Protein AF-A0A960FHC4-F1 (afdb_monomer_lite)

Sequence (263 aa):
MILPSNPLFAERFWSYVRRTDPASCWHWQGATDRQGYGWFTWAGPGRRREKLRAHRVALALTDPSSDQNHLCLHNCDVPGCCNPHHLRWGTASDNVRDRDRPERRGLLRTERLARLGLQPLPFGTSAGEFSMPTHSEFVTLDRHVLRVAHGSLLDNPLDPDPSAHVWVATIWPDRQQPSGWGRLLWDRHPSGRGWIIHPLTHLGDVIEFGADTSGAMDRWYGYVQDADEIRLSVVGPFVTPRDSLQDAVASLERWRRPIVSAR

Secondary structure (DSSP, 8-state):
------HHHHHHHHHTEE---TTS--EE-S-B-TT--BEEEEE-GGGPEEEEEHHHHHHHHH-TT--SSPEEEESS--TTB--GGGEEEE-HHHHHHHHT-HHHHHHHHHHHHHHTT-PPP------S---PPPTTSGGGTTEEEEEEETTEE---SS---TTSEEEEEEEEE-TTSTTSEEEEEPPBPTTSSSEEPPTT--TT-EEEEEEEETTEEEEEEEEEEEE-SSEEEEEEEESSHHHHHHHHHHHHHHHHS------

Structure (mmCIF, N/CA/C/O backbone):
data_AF-A0A960FHC4-F1
#
_entry.id   AF-A0A960FHC4-F1
#
loop_
_atom_site.group_PDB
_atom_site.id
_atom_site.type_symbol
_atom_site.label_atom_id
_atom_site.label_alt_id
_atom_site.label_comp_id
_atom_site.label_asym_id
_atom_site.label_entity_id
_atom_site.label_seq_id
_atom_site.pdbx_PDB_ins_code
_atom_site.Cartn_x
_atom_site.Cartn_y
_atom_site.Cartn_z
_atom_site.occupancy
_atom_site.B_iso_or_equiv
_atom_site.auth_seq_id
_atom_site.auth_comp_id
_atom_site.auth_asym_id
_atom_site.auth_atom_id
_atom_site.pdbx_PDB_model_num
ATOM 1 N N . MET A 1 1 ? 35.057 6.116 -19.470 1.00 68.56 1 MET A N 1
ATOM 2 C CA . MET A 1 1 ? 35.573 4.780 -19.888 1.00 68.56 1 MET A CA 1
ATOM 3 C C . MET A 1 1 ? 36.127 4.921 -21.295 1.00 68.56 1 MET A C 1
ATOM 5 O O . MET A 1 1 ? 35.410 5.428 -22.139 1.00 68.56 1 MET A O 1
ATOM 9 N N . ILE A 1 2 ? 37.371 4.510 -21.555 1.00 70.88 2 ILE A N 1
ATOM 10 C CA . ILE A 1 2 ? 37.953 4.596 -22.905 1.00 70.88 2 ILE A CA 1
ATOM 11 C C . ILE A 1 2 ? 37.743 3.248 -23.596 1.00 70.88 2 ILE A C 1
ATOM 13 O O . ILE A 1 2 ? 38.250 2.234 -23.119 1.00 70.88 2 ILE A O 1
ATOM 17 N N . LEU A 1 3 ? 36.959 3.225 -24.675 1.00 79.19 3 LEU A N 1
ATOM 18 C CA . LEU A 1 3 ? 36.767 2.024 -25.489 1.00 79.19 3 LEU A CA 1
ATOM 19 C C . LEU A 1 3 ? 37.844 1.932 -26.580 1.00 79.19 3 LEU A C 1
ATOM 21 O O . LEU A 1 3 ? 38.310 2.966 -27.062 1.00 79.19 3 LEU A O 1
ATOM 25 N N . PRO A 1 4 ? 38.234 0.719 -27.012 1.00 78.38 4 PRO A N 1
ATOM 26 C CA . PRO A 1 4 ? 39.117 0.562 -28.158 1.00 78.38 4 PRO A CA 1
ATOM 27 C C . PRO A 1 4 ? 38.460 1.143 -29.413 1.00 78.38 4 PRO A C 1
ATOM 29 O O . PRO A 1 4 ? 37.328 0.792 -29.735 1.00 78.38 4 PRO A O 1
ATOM 32 N N . SER A 1 5 ? 39.193 1.944 -30.182 1.00 74.50 5 SER A N 1
ATOM 33 C CA . SER A 1 5 ? 38.754 2.485 -31.480 1.00 74.50 5 SER A CA 1
ATOM 34 C C . SER A 1 5 ? 38.713 1.435 -32.608 1.00 74.50 5 SER A C 1
ATOM 36 O O . SER A 1 5 ? 38.505 1.771 -33.770 1.00 74.50 5 SER A O 1
ATOM 38 N N . ASN A 1 6 ? 38.910 0.151 -32.285 1.00 79.50 6 ASN A N 1
ATOM 39 C CA . ASN A 1 6 ? 38.878 -0.945 -33.248 1.00 79.50 6 ASN A CA 1
ATOM 40 C C . ASN A 1 6 ? 37.422 -1.244 -33.668 1.00 79.50 6 ASN A C 1
ATOM 42 O O . ASN A 1 6 ? 36.625 -1.614 -32.806 1.00 79.50 6 ASN A O 1
ATOM 46 N N . PRO A 1 7 ? 37.067 -1.177 -34.963 1.00 76.06 7 PRO A N 1
ATOM 47 C CA . PRO A 1 7 ? 35.699 -1.425 -35.429 1.00 76.06 7 PRO A CA 1
ATOM 48 C C . PRO A 1 7 ? 35.181 -2.836 -35.098 1.00 76.06 7 PRO A C 1
ATOM 50 O O . PRO A 1 7 ? 34.000 -3.000 -34.788 1.00 76.06 7 PRO A O 1
ATOM 53 N N . LEU A 1 8 ? 36.067 -3.840 -35.032 1.00 85.06 8 LEU A N 1
ATOM 54 C CA . LEU A 1 8 ? 35.709 -5.209 -34.638 1.00 85.06 8 LEU A CA 1
ATOM 55 C C . LEU A 1 8 ? 35.263 -5.302 -33.172 1.00 85.06 8 LEU A C 1
ATOM 57 O O . LEU A 1 8 ? 34.581 -6.255 -32.799 1.00 85.06 8 LEU A O 1
ATOM 61 N N . PHE A 1 9 ? 35.643 -4.339 -32.324 1.00 88.94 9 PHE A N 1
ATOM 62 C CA . PHE A 1 9 ? 35.198 -4.293 -30.932 1.00 88.94 9 PHE A CA 1
ATOM 63 C C . PHE A 1 9 ? 33.685 -4.080 -30.856 1.00 88.94 9 PHE A C 1
ATOM 65 O O . PHE A 1 9 ? 32.990 -4.857 -30.199 1.00 88.94 9 PHE A O 1
ATOM 72 N N . ALA A 1 10 ? 33.182 -3.049 -31.541 1.00 90.25 10 ALA A N 1
ATOM 73 C CA . ALA A 1 10 ? 31.767 -2.699 -31.531 1.00 90.25 10 ALA A CA 1
ATOM 74 C C . ALA A 1 10 ? 30.930 -3.772 -32.236 1.00 90.25 10 ALA A C 1
ATOM 76 O O . ALA A 1 10 ? 29.914 -4.205 -31.700 1.00 90.25 10 ALA A O 1
ATOM 77 N N . GLU A 1 11 ? 31.384 -4.255 -33.394 1.00 91.00 11 GLU A N 1
ATOM 78 C CA . GLU A 1 11 ? 30.697 -5.312 -34.140 1.00 91.00 11 GLU A CA 1
ATOM 79 C C . GLU A 1 11 ? 30.572 -6.599 -33.315 1.00 91.00 11 GLU A C 1
ATOM 81 O O . GLU A 1 11 ? 29.476 -7.142 -33.151 1.00 91.00 11 GLU A O 1
ATOM 86 N N . ARG A 1 12 ? 31.679 -7.044 -32.703 1.00 91.69 12 ARG A N 1
ATOM 87 C CA . ARG A 1 12 ? 31.664 -8.209 -31.817 1.00 91.69 12 ARG A CA 1
ATOM 88 C C . ARG A 1 12 ? 30.803 -7.968 -30.585 1.00 91.69 12 ARG A C 1
ATOM 90 O O . ARG A 1 12 ? 30.162 -8.898 -30.124 1.00 91.69 12 ARG A O 1
ATOM 97 N N . PHE A 1 13 ? 30.803 -6.768 -30.012 1.00 94.12 13 PHE A N 1
ATOM 98 C CA . PHE A 1 13 ? 29.935 -6.472 -28.877 1.00 94.12 13 PHE A CA 1
ATOM 99 C C . PHE A 1 13 ? 28.456 -6.617 -29.262 1.00 94.12 13 PHE A C 1
ATOM 101 O O . PHE A 1 13 ? 27.719 -7.348 -28.599 1.00 94.12 13 PHE A O 1
ATOM 108 N N . TRP A 1 14 ? 28.036 -5.978 -30.357 1.00 94.38 14 TRP A N 1
ATOM 109 C CA . TRP A 1 14 ? 26.644 -5.991 -30.803 1.00 94.38 14 TRP A CA 1
ATOM 110 C C . TRP A 1 14 ? 26.164 -7.367 -31.272 1.00 94.38 14 TRP A C 1
ATOM 112 O O . TRP A 1 14 ? 24.965 -7.623 -31.202 1.00 94.38 14 TRP A O 1
ATOM 122 N N . SER A 1 15 ? 27.058 -8.279 -31.671 1.00 94.88 15 SER A N 1
ATOM 123 C CA . SER A 1 15 ? 26.674 -9.664 -31.985 1.00 94.88 15 SER A CA 1
ATOM 124 C C . SER A 1 15 ? 26.219 -10.470 -30.760 1.00 94.88 15 SER A C 1
ATOM 126 O O . SER A 1 15 ? 25.473 -11.435 -30.907 1.00 94.88 15 SER A O 1
ATOM 128 N N . TYR A 1 16 ? 26.594 -10.052 -29.545 1.00 94.19 16 TYR A N 1
ATOM 129 C CA . TYR A 1 16 ? 26.095 -10.629 -28.291 1.00 94.19 16 TYR A CA 1
ATOM 130 C C . TYR A 1 16 ? 24.833 -9.938 -27.763 1.00 94.19 16 TYR A C 1
ATOM 132 O O . TYR A 1 16 ? 24.336 -10.315 -26.703 1.00 94.19 16 TYR A O 1
ATOM 140 N N . VAL A 1 17 ? 24.307 -8.920 -28.443 1.00 95.44 17 VAL A N 1
ATOM 141 C CA . VAL A 1 17 ? 23.122 -8.187 -27.989 1.00 95.44 17 VAL A CA 1
ATOM 142 C C . VAL A 1 17 ? 21.950 -8.531 -28.894 1.00 95.44 17 VAL A C 1
ATOM 144 O O . VAL A 1 17 ? 21.954 -8.231 -30.088 1.00 95.44 17 VAL A O 1
ATOM 147 N N . ARG A 1 18 ? 20.895 -9.109 -28.317 1.00 93.50 18 ARG A N 1
ATOM 148 C CA . ARG A 1 18 ? 19.630 -9.280 -29.030 1.00 93.50 18 ARG A CA 1
ATOM 149 C C . ARG A 1 18 ? 18.922 -7.929 -29.100 1.00 93.50 18 ARG A C 1
ATOM 151 O O . ARG A 1 18 ? 18.292 -7.512 -28.131 1.00 93.50 18 ARG A O 1
ATOM 158 N N . ARG A 1 19 ? 19.066 -7.250 -30.236 1.00 90.94 19 ARG A N 1
ATOM 159 C CA . ARG A 1 19 ? 18.434 -5.954 -30.512 1.00 90.94 19 ARG A CA 1
ATOM 160 C C . ARG A 1 19 ? 17.020 -6.159 -31.050 1.00 90.94 19 ARG A C 1
ATOM 162 O O . ARG A 1 19 ? 16.801 -7.020 -31.900 1.00 90.94 19 ARG A O 1
ATOM 169 N N . THR A 1 20 ? 16.085 -5.377 -30.534 1.00 87.88 20 THR A N 1
ATOM 170 C CA . THR A 1 20 ? 14.667 -5.360 -30.922 1.00 87.88 20 THR A CA 1
ATOM 171 C C . THR A 1 20 ? 14.273 -3.916 -31.244 1.00 87.88 20 THR A C 1
ATOM 173 O O . THR A 1 20 ? 15.115 -3.154 -31.720 1.00 87.88 20 THR A O 1
ATOM 176 N N . ASP A 1 21 ? 13.027 -3.510 -31.001 1.00 88.56 21 ASP A N 1
ATOM 177 C CA . ASP A 1 21 ? 12.634 -2.107 -31.113 1.00 88.56 21 ASP A CA 1
ATOM 178 C C . ASP A 1 21 ? 13.351 -1.214 -30.064 1.00 88.56 21 ASP A C 1
ATOM 180 O O . ASP A 1 21 ? 13.836 -1.727 -29.046 1.00 88.56 21 ASP A O 1
ATOM 184 N N . PRO A 1 22 ? 13.451 0.111 -30.298 1.00 82.88 22 PRO A N 1
ATOM 185 C CA . PRO A 1 22 ? 14.157 1.035 -29.404 1.00 82.88 22 PRO A CA 1
ATOM 186 C C . PRO A 1 22 ? 13.510 1.246 -28.029 1.00 82.88 22 PRO A C 1
ATOM 188 O O . PRO A 1 22 ? 14.203 1.714 -27.127 1.00 82.88 22 PRO A O 1
ATOM 191 N N . ALA A 1 23 ? 12.221 0.929 -27.864 1.00 79.31 23 ALA A N 1
ATOM 192 C CA . ALA A 1 23 ? 11.504 1.053 -26.592 1.00 79.31 23 ALA A CA 1
ATOM 193 C C . ALA A 1 23 ? 11.605 -0.221 -25.730 1.00 79.31 23 ALA A C 1
ATOM 195 O O . ALA A 1 23 ? 11.310 -0.199 -24.537 1.00 79.31 23 ALA A O 1
ATOM 196 N N . SER A 1 24 ? 12.040 -1.337 -26.318 1.00 86.44 24 SER A N 1
ATOM 197 C CA . SER A 1 24 ? 12.235 -2.612 -25.631 1.00 86.44 24 SER A CA 1
ATOM 198 C C . SER A 1 24 ? 13.655 -2.800 -25.100 1.00 86.44 24 SER A C 1
ATOM 200 O O . SER A 1 24 ? 14.636 -2.205 -25.556 1.00 86.44 24 SER A O 1
ATOM 202 N N . CYS A 1 25 ? 13.794 -3.699 -24.123 1.00 89.44 25 CYS A N 1
ATOM 203 C CA . CYS A 1 25 ? 15.101 -4.090 -23.608 1.00 89.44 25 CYS A CA 1
ATOM 204 C C . CYS A 1 25 ? 15.890 -4.906 -24.638 1.00 89.44 25 CYS A C 1
ATOM 206 O O . CYS A 1 25 ? 15.420 -5.920 -25.150 1.00 89.44 25 CYS A O 1
ATOM 208 N N . TRP A 1 26 ? 17.142 -4.511 -24.880 1.00 94.19 26 TRP A N 1
ATOM 209 C CA . TRP A 1 26 ? 18.061 -5.289 -25.710 1.00 94.19 26 TRP A CA 1
ATOM 210 C C . TRP A 1 26 ? 18.878 -6.228 -24.830 1.00 94.19 26 TRP A C 1
ATOM 212 O O . TRP A 1 26 ? 19.773 -5.792 -24.104 1.00 94.19 26 TRP A O 1
ATOM 222 N N . HIS A 1 27 ? 18.551 -7.515 -24.858 1.00 92.69 27 HIS A N 1
ATOM 223 C CA . HIS A 1 27 ? 19.097 -8.484 -23.911 1.00 92.69 27 HIS A CA 1
ATOM 224 C C . HIS A 1 27 ? 20.489 -8.982 -24.311 1.00 92.69 27 HIS A C 1
ATOM 226 O O . HIS A 1 27 ? 20.687 -9.501 -25.415 1.00 92.69 27 HIS A O 1
ATOM 232 N N . TRP A 1 28 ? 21.433 -8.902 -23.372 1.00 96.06 28 TRP A N 1
ATOM 233 C CA . TRP A 1 28 ? 22.744 -9.542 -23.465 1.00 96.06 28 TRP A CA 1
ATOM 234 C C . TRP A 1 28 ? 22.618 -11.069 -23.563 1.00 96.06 28 TRP A C 1
ATOM 236 O O . TRP A 1 28 ? 21.918 -11.688 -22.766 1.00 96.06 28 TRP A O 1
ATOM 246 N N . GLN A 1 29 ? 23.315 -11.669 -24.526 1.00 95.44 29 GLN A N 1
ATOM 247 C CA . GLN A 1 29 ? 23.328 -13.113 -24.802 1.00 95.44 29 GLN A CA 1
ATOM 248 C C . GLN A 1 29 ? 24.629 -13.796 -24.342 1.00 95.44 29 GLN A C 1
ATOM 250 O O . GLN A 1 29 ? 24.788 -15.004 -24.493 1.00 95.44 29 GLN A O 1
ATOM 255 N N . GLY A 1 30 ? 25.594 -13.031 -23.825 1.00 91.38 30 GLY A N 1
ATOM 256 C CA . GLY A 1 30 ? 26.861 -13.559 -23.319 1.00 91.38 30 GLY A CA 1
ATOM 257 C C . GLY A 1 30 ? 26.819 -13.913 -21.828 1.00 91.38 30 GLY A C 1
ATOM 258 O O . GLY A 1 30 ? 25.768 -13.947 -21.196 1.00 91.38 30 GLY A O 1
ATOM 259 N N . ALA A 1 31 ? 27.998 -14.117 -21.234 1.00 93.25 31 ALA A N 1
ATOM 260 C CA . ALA A 1 31 ? 28.115 -14.441 -19.812 1.00 93.25 31 ALA A CA 1
ATOM 261 C C . ALA A 1 31 ? 27.547 -13.326 -18.915 1.00 93.25 31 ALA A C 1
ATOM 263 O O . ALA A 1 31 ? 27.802 -12.142 -19.154 1.00 93.25 31 ALA A O 1
ATOM 264 N N . THR A 1 32 ? 26.839 -13.714 -17.855 1.00 92.56 32 THR A N 1
ATOM 265 C CA . THR A 1 32 ? 26.280 -12.824 -16.829 1.00 92.56 32 THR A CA 1
ATOM 266 C C . THR A 1 32 ? 26.802 -13.198 -15.442 1.00 92.56 32 THR A C 1
ATOM 268 O O . THR A 1 32 ? 27.280 -14.312 -15.225 1.00 92.56 32 THR A O 1
ATOM 271 N N . ASP A 1 33 ? 26.735 -12.276 -14.482 1.00 86.69 33 ASP A N 1
ATOM 272 C CA . ASP A 1 33 ? 26.942 -12.610 -13.068 1.00 86.69 33 ASP A CA 1
ATOM 273 C C . ASP A 1 33 ? 25.661 -13.141 -12.394 1.00 86.69 33 ASP A C 1
ATOM 275 O O . ASP A 1 33 ? 24.607 -13.262 -13.020 1.00 86.69 33 ASP A O 1
ATOM 279 N N . ARG A 1 34 ? 25.750 -13.451 -11.090 1.00 82.62 34 ARG A N 1
ATOM 280 C CA . ARG A 1 34 ? 24.620 -13.939 -10.271 1.00 82.62 34 ARG A CA 1
ATOM 281 C C . ARG A 1 34 ? 23.449 -12.953 -10.176 1.00 82.62 34 ARG A C 1
ATOM 283 O O . ARG A 1 34 ? 22.372 -13.346 -9.750 1.00 82.62 34 ARG A O 1
ATOM 290 N N . GLN A 1 35 ? 23.670 -11.688 -10.521 1.00 77.25 35 GLN A N 1
ATOM 291 C CA . GLN A 1 35 ? 22.672 -10.620 -10.486 1.00 77.25 35 GLN A CA 1
ATOM 292 C C . GLN A 1 35 ? 22.134 -10.309 -11.895 1.00 77.25 35 GLN A C 1
ATOM 294 O O . GLN A 1 35 ? 21.320 -9.406 -12.051 1.00 77.25 35 GLN A O 1
ATOM 299 N N . GLY A 1 36 ? 22.562 -11.057 -12.921 1.00 85.00 36 GLY A N 1
ATOM 300 C CA . GLY A 1 36 ? 22.096 -10.914 -14.301 1.00 85.00 36 GLY A CA 1
ATOM 301 C C . GLY A 1 36 ? 22.848 -9.864 -15.122 1.00 85.00 36 GLY A C 1
ATOM 302 O O . GLY A 1 36 ? 22.507 -9.648 -16.284 1.00 85.00 36 GLY A O 1
ATOM 303 N N . TYR A 1 37 ? 23.887 -9.224 -14.576 1.00 90.12 37 TYR A N 1
ATOM 304 C CA . TYR A 1 37 ? 24.652 -8.226 -15.323 1.00 90.12 37 TYR A CA 1
ATOM 305 C C . TYR A 1 37 ? 25.628 -8.889 -16.294 1.00 90.12 37 TYR A C 1
ATOM 307 O O . TYR A 1 37 ? 26.477 -9.692 -15.896 1.00 90.12 37 TYR A O 1
ATOM 315 N N . GLY A 1 38 ? 25.551 -8.489 -17.564 1.00 93.62 38 GLY A N 1
ATOM 316 C CA . GLY A 1 38 ? 26.415 -8.988 -18.631 1.00 93.62 38 GLY A CA 1
ATOM 317 C C . GLY A 1 38 ? 27.885 -8.587 -18.484 1.00 93.62 38 GLY A C 1
ATOM 318 O O . GLY A 1 38 ? 28.218 -7.456 -18.109 1.00 93.62 38 GLY A O 1
ATOM 319 N N . TRP A 1 39 ? 28.768 -9.514 -18.844 1.00 94.81 39 TRP A N 1
ATOM 320 C CA . TRP A 1 39 ? 30.206 -9.316 -18.974 1.00 94.81 39 TRP A CA 1
ATOM 321 C C . TRP A 1 39 ? 30.640 -9.501 -20.423 1.00 94.81 39 TRP A C 1
ATOM 323 O O . TRP A 1 39 ? 30.493 -10.578 -21.001 1.00 94.81 39 TRP A O 1
ATOM 333 N N . PHE A 1 40 ? 31.258 -8.467 -20.985 1.00 93.62 40 PHE A N 1
ATOM 334 C CA . PHE A 1 40 ? 31.943 -8.538 -22.264 1.00 93.62 40 PHE A CA 1
ATOM 335 C C . PHE A 1 40 ? 33.440 -8.716 -22.030 1.00 93.62 40 PHE A C 1
ATOM 337 O O . PHE A 1 40 ? 34.068 -7.928 -21.325 1.00 93.62 40 PHE A O 1
ATOM 344 N N . THR A 1 41 ? 34.016 -9.773 -22.603 1.00 91.56 41 THR A N 1
ATOM 345 C CA . THR A 1 41 ? 35.464 -10.003 -22.541 1.00 91.56 41 THR A CA 1
ATOM 346 C C . THR A 1 41 ? 36.085 -9.707 -23.895 1.00 91.56 41 THR A C 1
ATOM 348 O O . THR A 1 41 ? 35.794 -10.389 -24.886 1.00 91.56 41 THR A O 1
ATOM 351 N N . TRP A 1 42 ? 36.978 -8.726 -23.934 1.00 86.50 42 TRP A N 1
ATOM 352 C CA . TRP A 1 42 ? 37.712 -8.342 -25.133 1.00 86.50 42 TRP A CA 1
ATOM 353 C C . TRP A 1 42 ? 39.203 -8.631 -24.965 1.00 86.50 42 TRP A C 1
ATOM 355 O O . TRP A 1 42 ? 39.773 -8.405 -23.900 1.00 86.50 42 TRP A O 1
ATOM 365 N N . ALA A 1 43 ? 39.830 -9.175 -26.006 1.00 82.62 43 ALA A N 1
ATOM 366 C CA . ALA A 1 43 ? 41.279 -9.305 -26.059 1.00 82.62 43 ALA A CA 1
ATOM 367 C C . ALA A 1 43 ? 41.828 -8.042 -26.725 1.00 82.62 43 ALA A C 1
ATOM 369 O O . ALA A 1 43 ? 41.714 -7.881 -27.939 1.00 82.62 43 ALA A O 1
ATOM 370 N N . GLY A 1 44 ? 42.364 -7.131 -25.914 1.00 69.00 44 GLY A N 1
ATOM 371 C CA . GLY A 1 44 ? 42.972 -5.896 -26.394 1.00 69.00 44 GLY A CA 1
ATOM 372 C C . GLY A 1 44 ? 44.316 -6.128 -27.099 1.00 69.00 44 GLY A C 1
ATOM 373 O O . GLY A 1 44 ? 44.784 -7.272 -27.212 1.00 69.00 44 GLY A O 1
ATOM 374 N N . PRO A 1 45 ? 44.970 -5.046 -27.556 1.00 63.28 45 PRO A N 1
ATOM 375 C CA . PRO A 1 45 ? 46.339 -5.099 -28.062 1.00 63.28 45 PRO A CA 1
ATOM 376 C C . PRO A 1 45 ? 47.256 -5.851 -27.081 1.00 63.28 45 PRO A C 1
ATOM 378 O O . PRO A 1 45 ? 47.200 -5.633 -25.872 1.00 63.28 45 PRO A O 1
ATOM 381 N N . GLY A 1 46 ? 48.059 -6.793 -27.584 1.00 70.00 46 GLY A N 1
ATOM 382 C CA . GLY A 1 46 ? 48.932 -7.630 -26.746 1.00 70.00 46 GLY A CA 1
ATOM 383 C C . GLY A 1 46 ? 48.257 -8.839 -26.075 1.00 70.00 46 GLY A C 1
ATOM 384 O O . GLY A 1 46 ? 48.834 -9.420 -25.162 1.00 70.00 46 GLY A O 1
ATOM 385 N N . ARG A 1 47 ? 47.052 -9.247 -26.512 1.00 67.25 47 ARG A N 1
ATOM 386 C CA . ARG A 1 47 ? 46.296 -10.425 -26.010 1.00 67.25 47 ARG A CA 1
ATOM 387 C C . ARG A 1 47 ? 45.880 -10.354 -24.533 1.00 67.25 47 ARG A C 1
ATOM 389 O O . ARG A 1 47 ? 45.408 -11.352 -23.980 1.00 67.25 47 ARG A O 1
ATOM 396 N N . ARG A 1 48 ? 45.985 -9.188 -23.892 1.00 77.19 48 ARG A N 1
ATOM 397 C CA . ARG A 1 48 ? 45.468 -8.988 -22.535 1.00 77.19 48 ARG A CA 1
ATOM 398 C C . ARG A 1 48 ? 43.940 -9.023 -22.571 1.00 77.19 48 ARG A C 1
ATOM 400 O O . ARG A 1 48 ? 43.309 -8.298 -23.339 1.00 77.19 48 ARG A O 1
ATOM 407 N N . ARG A 1 49 ? 43.345 -9.904 -21.764 1.00 81.31 49 ARG A N 1
ATOM 408 C CA . ARG A 1 49 ? 41.887 -10.025 -21.645 1.00 81.31 49 ARG A CA 1
ATOM 409 C C . ARG A 1 49 ? 41.370 -8.976 -20.672 1.00 81.31 49 ARG A C 1
ATOM 411 O O . ARG A 1 49 ? 41.706 -9.014 -19.491 1.00 81.31 49 ARG A O 1
ATOM 418 N N . GLU A 1 50 ? 40.519 -8.093 -21.163 1.00 85.12 50 GLU A N 1
ATOM 419 C CA . GLU A 1 50 ? 39.800 -7.115 -20.358 1.00 85.12 50 GLU A CA 1
ATOM 420 C C . GLU A 1 50 ? 38.353 -7.559 -20.180 1.00 85.12 50 GLU A C 1
ATOM 422 O O . GLU A 1 50 ? 37.705 -8.012 -21.127 1.00 85.12 50 GLU A O 1
ATOM 427 N N . LYS A 1 51 ? 37.852 -7.447 -18.947 1.00 88.00 51 LYS A N 1
ATOM 428 C CA . LYS A 1 51 ? 36.454 -7.711 -18.607 1.00 88.00 51 LYS A CA 1
ATOM 429 C C . LYS A 1 51 ? 35.740 -6.386 -18.408 1.00 88.00 51 LYS A C 1
ATOM 431 O O . LYS A 1 51 ? 36.059 -5.639 -17.488 1.00 88.00 51 LYS A O 1
ATOM 436 N N . LEU A 1 52 ? 34.754 -6.125 -19.252 1.00 90.38 52 L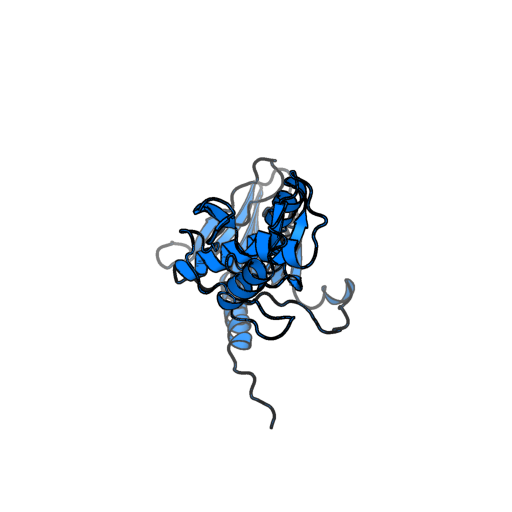EU A N 1
ATOM 437 C CA . LEU A 1 52 ? 33.964 -4.904 -19.246 1.00 90.38 52 LEU A CA 1
ATOM 438 C C . LEU A 1 52 ? 32.502 -5.243 -18.952 1.00 90.38 52 LEU A C 1
ATOM 440 O O . LEU A 1 52 ? 31.986 -6.272 -19.391 1.00 90.38 52 LEU A O 1
ATOM 444 N N . ARG A 1 53 ? 31.813 -4.376 -18.208 1.00 92.25 53 ARG A N 1
ATOM 445 C CA . ARG A 1 53 ? 30.363 -4.503 -18.006 1.00 92.25 53 ARG A CA 1
ATOM 446 C C . ARG A 1 53 ? 29.647 -4.214 -19.321 1.00 92.25 53 ARG A C 1
ATOM 448 O O . ARG A 1 53 ? 29.850 -3.147 -19.894 1.00 92.25 53 ARG A O 1
ATOM 455 N N . ALA A 1 54 ? 28.797 -5.134 -19.770 1.00 94.12 54 ALA A N 1
ATOM 456 C CA . ALA A 1 54 ? 28.178 -5.057 -21.092 1.00 94.12 54 ALA A CA 1
ATOM 457 C C . ALA A 1 54 ? 27.338 -3.779 -21.278 1.00 94.12 54 ALA A C 1
ATOM 459 O O . ALA A 1 54 ? 27.537 -3.051 -22.243 1.00 94.12 54 ALA A O 1
ATOM 460 N N . HIS A 1 55 ? 26.494 -3.429 -20.305 1.00 92.88 55 HIS A N 1
ATOM 461 C CA . HIS A 1 55 ? 25.685 -2.204 -20.358 1.00 92.88 55 HIS A CA 1
ATOM 462 C C . HIS A 1 55 ? 26.539 -0.920 -20.393 1.00 92.88 55 HIS A C 1
ATOM 464 O O . HIS A 1 55 ? 26.188 0.043 -21.066 1.00 92.88 55 HIS A O 1
ATOM 470 N N . ARG A 1 56 ? 27.706 -0.898 -19.727 1.00 92.56 56 ARG A N 1
ATOM 471 C CA . ARG A 1 56 ? 28.627 0.253 -19.790 1.00 92.56 56 ARG A CA 1
ATOM 472 C C . ARG A 1 56 ? 29.249 0.394 -21.173 1.00 92.56 56 ARG A C 1
ATOM 474 O O . ARG A 1 56 ? 29.413 1.514 -21.637 1.00 92.56 56 ARG A O 1
ATOM 481 N N . VAL A 1 57 ? 29.588 -0.729 -21.810 1.00 92.12 57 VAL A N 1
ATOM 482 C CA . VAL A 1 57 ? 30.108 -0.742 -23.182 1.00 92.12 57 VAL A CA 1
ATOM 483 C C . VAL A 1 57 ? 29.047 -0.235 -24.153 1.00 92.12 57 VAL A C 1
ATOM 485 O O . VAL A 1 57 ? 29.354 0.631 -24.961 1.00 92.12 57 VAL A O 1
ATOM 488 N N . ALA A 1 58 ? 27.803 -0.707 -24.031 1.00 93.19 58 ALA A N 1
ATOM 489 C CA . ALA A 1 58 ? 26.699 -0.260 -24.875 1.00 93.19 58 ALA A CA 1
ATOM 490 C C . ALA A 1 58 ? 26.504 1.260 -24.825 1.00 93.19 58 ALA A C 1
ATOM 492 O O . ALA A 1 58 ? 26.482 1.899 -25.872 1.00 93.19 58 ALA A O 1
ATOM 493 N N . LEU A 1 59 ? 26.428 1.836 -23.618 1.00 91.94 59 LEU A N 1
ATOM 494 C CA . LEU A 1 59 ? 26.260 3.279 -23.464 1.00 91.94 59 LEU A CA 1
ATOM 495 C C . LEU A 1 59 ? 27.494 4.052 -23.945 1.00 91.94 59 LEU A C 1
ATOM 497 O O . LEU A 1 59 ? 27.346 5.056 -24.624 1.00 91.94 59 LEU A O 1
ATOM 501 N N . ALA A 1 60 ? 28.709 3.573 -23.663 1.00 89.81 60 ALA A N 1
ATOM 502 C CA . ALA A 1 60 ?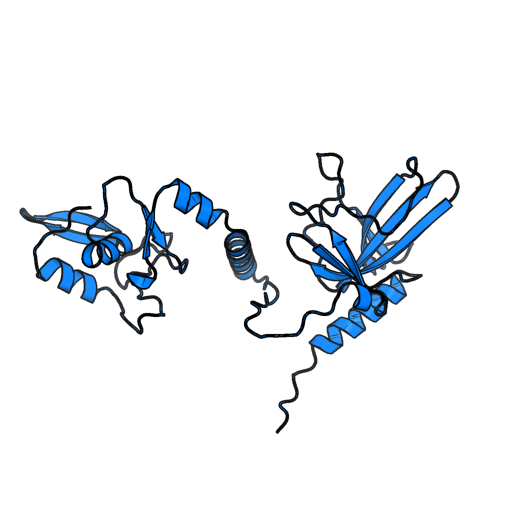 29.936 4.244 -24.098 1.00 89.81 60 ALA A CA 1
ATOM 503 C C . ALA A 1 60 ? 30.152 4.213 -25.625 1.00 89.81 60 ALA A C 1
ATOM 505 O O . ALA A 1 60 ? 30.836 5.085 -26.152 1.00 89.81 60 ALA A O 1
ATOM 506 N N . LEU A 1 61 ? 29.582 3.232 -26.339 1.00 89.38 61 LEU A N 1
ATOM 507 C CA . LEU A 1 61 ? 29.613 3.178 -27.807 1.00 89.38 61 LEU A CA 1
ATOM 508 C C . LEU A 1 61 ? 28.712 4.236 -28.461 1.00 89.38 61 LEU A C 1
ATOM 510 O O . LEU A 1 61 ? 28.966 4.609 -29.603 1.00 89.38 61 LEU A O 1
ATOM 514 N N . THR A 1 62 ? 27.670 4.701 -27.768 1.00 86.38 62 THR A N 1
ATOM 515 C CA . THR A 1 62 ? 26.719 5.703 -28.283 1.00 86.38 62 THR A CA 1
ATOM 516 C C . THR A 1 62 ? 26.894 7.084 -27.667 1.00 86.38 62 THR A C 1
ATOM 518 O O . THR A 1 62 ? 26.604 8.082 -28.314 1.00 86.38 62 THR A O 1
ATOM 521 N N . ASP A 1 63 ? 27.369 7.139 -26.426 1.00 84.38 63 ASP A N 1
ATOM 522 C CA . ASP A 1 63 ? 27.647 8.352 -25.670 1.00 84.38 63 ASP A CA 1
ATOM 523 C C . ASP A 1 63 ? 29.007 8.216 -24.953 1.00 84.38 63 ASP A C 1
ATOM 525 O O . ASP A 1 63 ? 29.092 7.702 -23.825 1.00 84.38 63 ASP A O 1
ATOM 529 N N . PRO A 1 64 ? 30.101 8.662 -25.600 1.00 75.62 64 PRO A N 1
ATOM 530 C CA . PRO A 1 64 ? 31.451 8.537 -25.067 1.00 75.62 64 PRO A CA 1
ATOM 531 C C . PRO A 1 64 ? 31.753 9.538 -23.938 1.00 75.62 64 PRO A C 1
ATOM 533 O O . PRO A 1 64 ? 32.867 9.516 -23.414 1.00 75.62 64 PRO A O 1
ATOM 536 N N . SER A 1 65 ? 30.793 10.378 -23.522 1.00 70.00 65 SER A N 1
ATOM 537 C CA . SER A 1 65 ? 30.974 11.451 -22.525 1.00 70.00 65 SER A CA 1
ATOM 538 C C . SER A 1 65 ? 31.299 10.979 -21.097 1.00 70.00 65 SER A C 1
ATOM 540 O O . SER A 1 65 ? 31.496 11.796 -20.200 1.00 70.00 65 SER A O 1
ATOM 542 N N . SER A 1 66 ? 31.408 9.666 -20.866 1.00 67.50 66 SER A N 1
ATOM 543 C CA . SER A 1 66 ? 31.692 9.102 -19.543 1.00 67.50 66 SER A CA 1
ATOM 544 C C . SER A 1 66 ? 33.059 9.504 -18.975 1.00 67.50 66 SER A C 1
ATOM 546 O O . SER A 1 66 ? 34.111 9.018 -19.414 1.00 67.50 66 SER A O 1
ATOM 548 N N . ASP A 1 67 ? 33.047 10.284 -17.895 1.00 65.81 67 ASP A N 1
ATOM 549 C CA . ASP A 1 67 ? 34.206 10.388 -17.007 1.00 65.81 67 ASP A CA 1
ATOM 550 C C . ASP A 1 67 ? 34.389 9.090 -16.172 1.00 65.81 67 ASP A C 1
ATOM 552 O O . ASP A 1 67 ? 33.624 8.123 -16.285 1.00 65.81 67 ASP A O 1
ATOM 556 N N . GLN A 1 68 ? 35.449 9.012 -15.361 1.00 61.34 68 GLN A N 1
ATOM 557 C CA . GLN A 1 68 ? 35.737 7.824 -14.539 1.00 61.34 68 GLN A CA 1
ATOM 558 C C . GLN A 1 68 ? 34.810 7.667 -13.318 1.00 61.34 68 GLN A C 1
ATOM 560 O O . GLN A 1 68 ? 34.744 6.576 -12.752 1.00 61.34 68 GLN A O 1
ATOM 565 N N . ASN A 1 69 ? 34.071 8.711 -12.946 1.00 67.31 69 ASN A N 1
ATOM 566 C CA . ASN A 1 69 ? 33.239 8.773 -11.746 1.00 67.31 69 ASN A CA 1
ATOM 567 C C . ASN A 1 69 ? 31.760 8.458 -12.022 1.00 67.31 69 ASN A C 1
ATOM 569 O O . ASN A 1 69 ? 31.005 8.205 -11.080 1.00 67.31 69 ASN A O 1
ATOM 573 N N . HIS A 1 70 ? 31.341 8.414 -13.290 1.00 80.00 70 HIS A N 1
ATOM 574 C CA . HIS A 1 70 ? 29.970 8.057 -13.646 1.00 80.00 70 HIS A CA 1
ATOM 575 C C . HIS A 1 70 ? 29.696 6.543 -13.565 1.00 80.00 70 HIS A C 1
ATOM 577 O O . HIS A 1 70 ? 30.418 5.670 -14.082 1.00 80.00 70 HIS A O 1
ATOM 583 N N . LEU A 1 71 ? 28.566 6.228 -12.941 1.00 85.06 71 LEU A N 1
ATOM 584 C CA . LEU A 1 71 ? 27.866 4.957 -13.026 1.00 85.06 71 LEU A CA 1
ATOM 585 C C . LEU A 1 71 ? 27.000 4.936 -14.289 1.00 85.06 71 LEU A C 1
ATOM 587 O O . LEU A 1 71 ? 26.514 5.972 -14.735 1.00 85.06 71 LEU A O 1
ATOM 591 N N . CYS A 1 72 ? 26.808 3.750 -14.862 1.00 89.25 72 CYS A N 1
ATOM 592 C CA . CYS A 1 72 ? 25.797 3.545 -15.895 1.00 89.25 72 CYS A CA 1
ATOM 593 C C . CYS A 1 72 ? 24.539 3.036 -15.196 1.00 89.25 72 CYS A C 1
ATOM 595 O O . CYS A 1 72 ? 24.591 1.996 -14.535 1.00 89.25 72 CYS A O 1
ATOM 597 N N . LEU A 1 73 ? 23.462 3.809 -15.284 1.00 89.38 73 LEU A N 1
ATOM 598 C CA . LEU A 1 73 ? 22.194 3.544 -14.619 1.00 89.38 73 LEU A CA 1
ATOM 599 C C . LEU A 1 73 ? 21.176 3.045 -15.638 1.00 89.38 73 LEU A C 1
ATOM 601 O O . LEU A 1 73 ? 21.082 3.590 -16.738 1.00 89.38 73 LEU A O 1
ATOM 605 N N . HIS A 1 74 ? 20.412 2.024 -15.253 1.00 87.94 74 HIS A N 1
ATOM 606 C CA . HIS A 1 74 ? 19.269 1.538 -16.016 1.00 87.94 74 HIS A CA 1
ATOM 607 C C . HIS A 1 74 ? 18.007 2.291 -15.608 1.00 87.94 74 HIS A C 1
ATOM 609 O O . HIS A 1 74 ? 17.703 2.375 -14.422 1.00 87.94 74 HIS A O 1
ATOM 615 N N . ASN A 1 75 ? 17.231 2.736 -16.594 1.00 82.00 75 ASN A N 1
ATOM 616 C CA . ASN A 1 75 ? 15.877 3.256 -16.375 1.00 82.00 75 ASN A CA 1
ATOM 617 C C . ASN A 1 75 ? 14.802 2.152 -16.474 1.00 82.00 75 ASN A C 1
ATOM 619 O O . ASN A 1 75 ? 13.648 2.389 -16.142 1.00 82.00 75 ASN A O 1
ATOM 623 N N . CYS A 1 76 ? 15.171 0.963 -16.968 1.00 79.19 76 CYS A N 1
ATOM 624 C CA . CYS A 1 76 ? 14.271 -0.175 -17.205 1.00 79.19 76 CYS A CA 1
ATOM 625 C C . CYS A 1 76 ? 14.399 -1.304 -16.171 1.00 79.19 76 CYS A C 1
ATOM 627 O O . CYS A 1 76 ? 13.701 -2.303 -16.283 1.00 79.19 76 CYS A O 1
ATOM 629 N N . ASP A 1 77 ? 15.330 -1.191 -15.221 1.00 78.00 77 ASP A N 1
ATOM 630 C CA . ASP A 1 77 ? 15.582 -2.176 -14.157 1.00 78.00 77 ASP A CA 1
ATOM 631 C C . ASP A 1 77 ? 15.902 -3.611 -14.601 1.00 78.00 77 ASP A C 1
ATOM 633 O O . ASP A 1 77 ? 15.897 -4.531 -13.790 1.00 78.00 77 ASP A O 1
ATOM 637 N N . VAL A 1 78 ? 16.284 -3.807 -15.866 1.00 83.81 78 VAL A N 1
ATOM 638 C CA . VAL A 1 78 ? 16.718 -5.102 -16.407 1.00 83.81 78 VAL A CA 1
ATOM 639 C C . VAL A 1 78 ? 18.257 -5.167 -16.440 1.00 83.81 78 VAL A C 1
ATOM 641 O O . VAL A 1 78 ? 18.865 -4.566 -17.331 1.00 83.81 78 VAL A O 1
ATOM 644 N N . PRO A 1 79 ? 18.930 -5.937 -15.552 1.00 85.56 79 PRO A N 1
ATOM 645 C CA . PRO A 1 79 ? 20.400 -5.953 -15.433 1.00 85.56 79 PRO A CA 1
ATOM 646 C C . PRO A 1 79 ? 21.153 -6.343 -16.716 1.00 85.56 79 PRO A C 1
ATOM 648 O O . PRO A 1 79 ? 22.276 -5.892 -16.964 1.00 85.56 79 PRO A O 1
ATOM 651 N N . GLY A 1 80 ? 20.534 -7.189 -17.544 1.00 87.88 80 GLY A N 1
ATOM 652 C CA . GLY A 1 80 ? 21.074 -7.646 -18.826 1.00 87.88 80 GLY A CA 1
ATOM 653 C C . GLY A 1 80 ? 20.790 -6.712 -20.008 1.00 87.88 80 GLY A C 1
ATOM 654 O O . GLY A 1 80 ? 21.202 -7.024 -21.125 1.00 87.88 80 GLY A O 1
ATOM 655 N N . CYS A 1 81 ? 20.078 -5.600 -19.800 1.00 93.81 81 CYS A N 1
ATOM 656 C CA . CYS A 1 81 ? 19.735 -4.667 -20.867 1.00 93.81 81 CYS A CA 1
ATOM 657 C C . CYS A 1 81 ? 20.965 -3.867 -21.320 1.00 93.81 81 CYS A C 1
ATOM 659 O O . CYS A 1 81 ? 21.685 -3.281 -20.507 1.00 93.81 81 CYS A O 1
ATOM 661 N N . CYS A 1 82 ? 21.182 -3.852 -22.634 1.00 94.81 82 CYS A N 1
ATOM 662 C CA . CYS A 1 82 ? 22.239 -3.130 -23.339 1.00 94.81 82 CYS A CA 1
ATOM 663 C C . CYS A 1 82 ? 21.666 -2.108 -24.340 1.00 94.81 82 CYS A C 1
ATOM 665 O O . CYS A 1 82 ? 22.368 -1.720 -25.268 1.00 94.81 82 CYS A O 1
ATOM 667 N N . ASN A 1 83 ? 20.395 -1.710 -24.203 1.00 94.44 83 ASN A N 1
ATOM 668 C CA . ASN A 1 83 ? 19.790 -0.680 -25.050 1.00 94.44 83 ASN A CA 1
ATOM 669 C C . ASN A 1 83 ? 20.234 0.710 -24.558 1.00 94.44 83 ASN A C 1
ATOM 671 O O . ASN A 1 83 ? 19.872 1.069 -23.438 1.00 94.44 83 ASN A O 1
ATOM 675 N N . PRO A 1 84 ? 20.957 1.511 -25.360 1.00 91.75 84 PRO A N 1
ATOM 676 C CA . PRO A 1 84 ? 21.387 2.850 -24.965 1.00 91.75 84 PRO A CA 1
ATOM 677 C C . PRO A 1 84 ? 20.252 3.787 -24.539 1.00 91.75 84 PRO A C 1
ATOM 679 O O . PRO A 1 84 ? 20.452 4.586 -23.635 1.00 91.75 84 PRO A O 1
ATOM 682 N N . HIS A 1 85 ? 19.045 3.654 -25.104 1.00 90.38 85 HIS A N 1
ATOM 683 C CA . HIS A 1 85 ? 17.887 4.469 -24.706 1.00 90.38 85 HIS A CA 1
ATOM 684 C C . HIS A 1 85 ? 17.409 4.184 -23.276 1.00 90.38 85 HIS A C 1
ATOM 686 O O . HIS A 1 85 ? 16.724 5.006 -22.670 1.00 90.38 85 HIS A O 1
ATOM 692 N N . HIS A 1 86 ? 17.759 3.021 -22.725 1.00 89.25 86 HIS A N 1
ATOM 693 C CA . HIS A 1 86 ? 17.421 2.624 -21.357 1.00 89.25 86 HIS A CA 1
ATOM 694 C C . HIS A 1 86 ? 18.574 2.861 -20.377 1.00 89.25 86 HIS A C 1
ATOM 696 O O . HIS A 1 86 ? 18.472 2.458 -19.214 1.00 89.25 86 HIS A O 1
ATOM 702 N N . LEU A 1 87 ? 19.671 3.462 -20.843 1.00 91.62 87 LEU A N 1
ATOM 703 C CA . LEU A 1 87 ? 20.905 3.651 -20.099 1.00 91.62 87 LEU A CA 1
ATOM 704 C C . LEU A 1 87 ? 21.254 5.133 -20.033 1.00 91.62 87 LEU A C 1
ATOM 706 O O . LEU A 1 87 ? 21.057 5.879 -20.987 1.00 91.62 87 LEU A O 1
ATOM 710 N N . ARG A 1 88 ? 21.822 5.560 -18.909 1.00 91.31 88 ARG A N 1
ATOM 711 C CA . ARG A 1 88 ? 22.362 6.914 -18.766 1.00 91.31 88 ARG A CA 1
ATOM 712 C C . ARG A 1 88 ? 23.567 6.945 -17.847 1.00 91.31 88 ARG A C 1
ATOM 714 O O . ARG A 1 88 ? 23.687 6.122 -16.937 1.00 91.31 88 ARG A O 1
ATOM 721 N N . TRP A 1 89 ? 24.438 7.922 -18.059 1.00 90.81 89 TRP A N 1
ATOM 722 C CA . TRP A 1 89 ? 25.489 8.237 -17.103 1.00 90.81 89 TRP A CA 1
ATOM 723 C C . TRP A 1 89 ? 24.880 8.974 -15.909 1.00 90.81 89 TRP A C 1
ATOM 725 O O . TRP A 1 89 ? 24.026 9.844 -16.067 1.00 90.81 89 TRP A O 1
ATOM 735 N N . GLY A 1 90 ? 25.294 8.600 -14.704 1.00 86.62 90 GLY A N 1
ATOM 736 C CA . GLY A 1 90 ? 24.850 9.239 -13.470 1.00 86.62 90 GLY A CA 1
ATOM 737 C C . GLY A 1 90 ? 25.848 9.045 -12.339 1.00 86.62 90 GLY A C 1
ATOM 738 O O . GLY A 1 90 ? 26.830 8.316 -12.466 1.00 86.62 90 GLY A O 1
ATOM 739 N N . THR A 1 91 ? 25.606 9.700 -11.216 1.00 85.00 91 THR A N 1
ATOM 740 C CA . THR A 1 91 ? 26.442 9.599 -10.016 1.00 85.00 91 THR A CA 1
ATOM 741 C C . THR A 1 91 ? 25.971 8.477 -9.085 1.00 85.00 91 THR A C 1
ATOM 743 O O . THR A 1 91 ? 24.879 7.921 -9.231 1.00 85.00 91 THR A O 1
ATOM 746 N N . ALA A 1 92 ? 26.776 8.149 -8.070 1.00 81.31 92 ALA A N 1
ATOM 747 C CA . ALA A 1 92 ? 26.330 7.280 -6.978 1.00 81.31 92 ALA A CA 1
ATOM 748 C C . ALA A 1 92 ? 25.084 7.845 -6.273 1.00 81.31 92 ALA A C 1
ATOM 750 O O . ALA A 1 92 ? 24.169 7.088 -5.952 1.00 81.31 92 ALA A O 1
ATOM 751 N N . SER A 1 93 ? 25.014 9.169 -6.107 1.00 80.00 93 SER A N 1
ATOM 752 C CA . SER A 1 93 ? 23.850 9.864 -5.553 1.00 80.00 93 SER A CA 1
ATOM 753 C C . SER A 1 93 ? 22.609 9.699 -6.434 1.00 80.00 93 SER A C 1
ATOM 755 O O . SER A 1 93 ? 21.525 9.465 -5.908 1.00 80.00 93 SER A O 1
ATOM 757 N N . ASP A 1 94 ? 22.755 9.736 -7.763 1.00 78.50 94 ASP A N 1
ATOM 758 C CA . ASP A 1 94 ? 21.658 9.459 -8.701 1.00 78.50 94 ASP A CA 1
ATOM 759 C C . ASP A 1 94 ? 21.162 8.017 -8.597 1.00 78.50 94 ASP A C 1
ATOM 761 O O . ASP A 1 94 ? 19.957 7.787 -8.595 1.00 78.50 94 ASP A O 1
ATOM 765 N N . ASN A 1 95 ? 22.076 7.055 -8.445 1.00 77.88 95 ASN A N 1
ATOM 766 C CA . ASN A 1 95 ? 21.725 5.648 -8.261 1.00 77.88 95 ASN A CA 1
ATOM 767 C C . ASN A 1 95 ? 20.964 5.404 -6.950 1.00 77.88 95 ASN A C 1
ATOM 769 O O . ASN A 1 95 ? 19.989 4.656 -6.928 1.00 77.88 95 ASN A O 1
ATOM 773 N N . VAL A 1 96 ? 21.405 6.029 -5.852 1.00 74.88 96 VAL A N 1
ATOM 774 C CA . VAL A 1 96 ? 20.723 5.956 -4.548 1.00 74.88 96 VAL A CA 1
ATOM 775 C C . VAL A 1 96 ? 19.351 6.614 -4.647 1.00 74.88 96 VAL A C 1
ATOM 777 O O . VAL A 1 96 ? 18.367 6.011 -4.234 1.00 74.88 96 VAL A O 1
ATOM 780 N N . ARG A 1 97 ? 19.258 7.792 -5.268 1.00 71.38 97 ARG A N 1
ATOM 781 C CA . ARG A 1 97 ? 17.984 8.479 -5.490 1.00 71.38 97 ARG A CA 1
ATOM 782 C C . ARG A 1 97 ? 17.023 7.652 -6.343 1.00 71.38 97 ARG A C 1
ATOM 784 O O . ARG A 1 97 ? 15.857 7.563 -5.989 1.00 71.38 97 ARG A O 1
ATOM 791 N N . ASP A 1 98 ? 17.499 7.008 -7.409 1.00 65.50 98 ASP A N 1
ATOM 792 C CA . ASP A 1 98 ? 16.684 6.116 -8.245 1.00 65.50 98 ASP A CA 1
ATOM 793 C C . ASP A 1 98 ? 16.290 4.826 -7.513 1.00 65.50 98 ASP A C 1
ATOM 795 O O . ASP A 1 98 ? 15.175 4.344 -7.677 1.00 65.50 98 ASP A O 1
ATOM 799 N N . ARG A 1 99 ? 17.167 4.260 -6.674 1.00 59.38 99 ARG A N 1
ATOM 800 C CA . ARG A 1 99 ? 16.842 3.131 -5.783 1.00 59.38 99 ARG A CA 1
ATOM 801 C C . ARG A 1 99 ? 15.762 3.506 -4.766 1.00 59.38 99 ARG A C 1
ATOM 803 O O . ARG A 1 99 ? 14.888 2.691 -4.483 1.00 59.38 99 ARG A O 1
ATOM 810 N N . ASP A 1 100 ? 15.833 4.720 -4.232 1.00 55.81 100 ASP A N 1
ATOM 811 C CA . ASP A 1 100 ? 14.941 5.220 -3.187 1.00 55.81 100 ASP A CA 1
ATOM 812 C C . ASP A 1 100 ? 13.687 5.903 -3.752 1.00 55.81 100 ASP A C 1
ATOM 814 O O . ASP A 1 100 ? 12.902 6.480 -2.992 1.00 55.81 100 ASP A O 1
ATOM 818 N N . ARG A 1 101 ? 13.453 5.788 -5.064 1.00 51.53 101 ARG A N 1
ATOM 819 C CA . ARG A 1 101 ? 12.164 6.123 -5.661 1.00 51.53 101 ARG A CA 1
ATOM 820 C C . ARG A 1 101 ? 11.080 5.197 -5.100 1.00 51.53 101 ARG A C 1
ATOM 822 O O . ARG A 1 101 ? 11.258 3.971 -5.133 1.00 51.53 101 ARG A O 1
ATOM 829 N N . PRO A 1 102 ? 9.981 5.747 -4.563 1.00 40.81 102 PRO A N 1
ATOM 830 C CA . PRO A 1 102 ? 8.943 4.940 -3.938 1.00 40.81 102 PRO A CA 1
ATOM 831 C C . PRO A 1 102 ? 8.327 3.896 -4.881 1.00 40.81 102 PRO A C 1
ATOM 833 O O . PRO A 1 102 ? 8.135 2.743 -4.486 1.00 40.81 102 PRO A O 1
ATOM 836 N N . GLU A 1 103 ? 8.177 4.234 -6.165 1.00 45.66 103 GLU A N 1
ATOM 837 C CA . GLU A 1 103 ? 7.653 3.340 -7.205 1.00 45.66 103 GLU A CA 1
ATOM 838 C C . GLU A 1 103 ? 8.540 2.094 -7.391 1.00 45.66 103 GLU A C 1
ATOM 840 O O . GLU A 1 103 ? 8.055 0.973 -7.561 1.00 45.66 103 GLU A O 1
ATOM 845 N N . ARG A 1 104 ? 9.864 2.265 -7.281 1.00 46.59 104 ARG A N 1
ATOM 846 C CA . ARG A 1 104 ? 10.859 1.198 -7.467 1.00 46.59 104 ARG A CA 1
ATOM 847 C C . ARG A 1 104 ? 10.953 0.269 -6.257 1.00 46.59 104 ARG A C 1
ATOM 849 O O . ARG A 1 104 ? 11.078 -0.947 -6.410 1.00 46.59 104 ARG A O 1
ATOM 856 N N . ARG A 1 105 ? 10.832 0.812 -5.039 1.00 41.38 105 ARG A N 1
ATOM 857 C CA . ARG A 1 105 ? 10.702 -0.001 -3.814 1.00 41.38 105 ARG A CA 1
ATOM 858 C C . ARG A 1 105 ? 9.430 -0.851 -3.840 1.00 41.38 105 ARG A C 1
ATOM 860 O O . ARG A 1 105 ? 9.474 -2.010 -3.423 1.00 41.38 105 ARG A O 1
ATOM 867 N N . GLY A 1 106 ? 8.337 -0.304 -4.376 1.00 40.78 106 GLY A N 1
ATOM 868 C CA . GLY A 1 106 ? 7.085 -1.024 -4.615 1.00 40.78 106 GLY A CA 1
ATOM 869 C C . GLY A 1 106 ? 7.254 -2.214 -5.565 1.00 40.78 106 GLY A C 1
ATOM 870 O O . GLY A 1 106 ? 6.826 -3.322 -5.236 1.00 40.78 106 GLY A O 1
ATOM 871 N N . LEU A 1 107 ? 7.954 -2.027 -6.690 1.00 44.88 107 LEU A N 1
ATOM 872 C CA . LEU A 1 107 ? 8.246 -3.081 -7.674 1.00 44.88 107 LEU A CA 1
ATOM 873 C C . LEU A 1 107 ? 9.167 -4.185 -7.128 1.00 44.88 107 LEU A C 1
ATOM 875 O O . LEU A 1 107 ? 8.883 -5.369 -7.289 1.00 44.88 107 LEU A O 1
ATOM 879 N N . LEU A 1 108 ? 10.230 -3.837 -6.401 1.00 41.97 108 LEU A N 1
ATOM 880 C CA . LEU A 1 108 ? 11.137 -4.833 -5.808 1.00 41.97 108 LEU A CA 1
ATOM 881 C C . LEU A 1 108 ? 10.467 -5.650 -4.693 1.00 41.97 108 LEU A C 1
ATOM 883 O O . LEU A 1 108 ? 10.723 -6.848 -4.546 1.00 41.97 108 LEU A O 1
ATOM 887 N N . ARG A 1 109 ? 9.586 -5.014 -3.909 1.00 40.19 109 ARG A N 1
ATOM 888 C CA . ARG A 1 109 ? 8.720 -5.701 -2.941 1.00 40.19 109 ARG A CA 1
ATOM 889 C C . ARG A 1 109 ? 7.753 -6.638 -3.664 1.00 40.19 109 ARG A C 1
ATOM 891 O O . ARG A 1 109 ? 7.597 -7.779 -3.244 1.00 40.19 109 ARG A O 1
ATOM 898 N N . THR A 1 110 ? 7.187 -6.175 -4.773 1.00 40.94 110 THR A N 1
ATOM 899 C CA . THR A 1 110 ? 6.272 -6.917 -5.646 1.00 40.94 110 THR A CA 1
ATOM 900 C C . THR A 1 110 ? 6.925 -8.180 -6.218 1.00 40.94 110 THR A C 1
ATOM 902 O O . THR A 1 110 ? 6.402 -9.282 -6.059 1.00 40.94 110 THR A O 1
ATOM 905 N N . GLU A 1 111 ? 8.123 -8.066 -6.788 1.00 44.09 111 GLU A N 1
ATOM 906 C CA . GLU A 1 111 ? 8.882 -9.207 -7.313 1.00 44.09 111 GLU A CA 1
ATOM 907 C C . GLU A 1 111 ? 9.346 -10.175 -6.217 1.00 44.09 111 GLU A C 1
ATOM 909 O O . GLU A 1 111 ? 9.351 -11.392 -6.414 1.00 44.09 111 GLU A O 1
ATOM 914 N N . ARG A 1 112 ? 9.737 -9.658 -5.042 1.00 42.47 112 ARG A N 1
ATOM 915 C CA . ARG A 1 112 ? 10.098 -10.488 -3.883 1.00 42.47 112 ARG A CA 1
ATOM 916 C C . ARG A 1 112 ? 8.903 -11.316 -3.412 1.00 42.47 112 ARG A C 1
ATOM 918 O O . ARG A 1 112 ? 9.082 -12.494 -3.123 1.00 42.47 112 ARG A O 1
ATOM 925 N N . LEU A 1 113 ? 7.714 -10.719 -3.353 1.00 42.41 113 LEU A N 1
ATOM 926 C CA . LEU A 1 113 ? 6.473 -11.417 -3.020 1.00 42.41 113 LEU A CA 1
ATOM 927 C C . LEU A 1 113 ? 6.144 -12.472 -4.086 1.00 42.41 113 LEU A C 1
ATOM 929 O O . LEU A 1 113 ? 5.899 -13.625 -3.736 1.00 42.41 113 LEU A O 1
ATOM 933 N N . ALA A 1 114 ? 6.272 -12.138 -5.375 1.00 42.59 114 ALA A N 1
ATOM 934 C CA . ALA A 1 114 ? 6.005 -13.071 -6.471 1.00 42.59 114 ALA A CA 1
ATOM 935 C C . ALA A 1 114 ? 6.915 -14.314 -6.432 1.00 42.59 114 ALA A C 1
ATOM 937 O O . ALA A 1 114 ? 6.456 -15.430 -6.671 1.00 42.59 114 ALA A O 1
ATOM 938 N N . ARG A 1 115 ? 8.193 -14.156 -6.051 1.00 43.94 115 ARG A N 1
ATOM 939 C CA . ARG A 1 115 ? 9.132 -15.281 -5.841 1.00 43.94 115 ARG A CA 1
ATOM 940 C C . ARG A 1 115 ? 8.758 -16.184 -4.665 1.00 43.94 115 ARG A C 1
ATOM 942 O O . ARG A 1 115 ? 9.193 -17.330 -4.627 1.00 43.94 115 ARG A O 1
ATOM 949 N N . LEU A 1 116 ? 7.970 -15.676 -3.723 1.00 40.34 116 LEU A N 1
ATOM 950 C CA . LEU A 1 116 ? 7.405 -16.431 -2.604 1.00 40.34 116 LEU A CA 1
ATOM 951 C C . LEU A 1 116 ? 6.018 -17.012 -2.941 1.00 40.34 116 LEU A C 1
ATOM 953 O O . LEU A 1 116 ? 5.351 -17.535 -2.055 1.00 40.34 116 LEU A O 1
ATOM 957 N N . GLY A 1 117 ? 5.573 -16.919 -4.203 1.00 32.78 117 GLY A N 1
ATOM 958 C CA . GLY A 1 117 ? 4.244 -17.358 -4.640 1.00 32.78 117 GLY A CA 1
ATOM 959 C C . GLY A 1 117 ? 3.113 -16.398 -4.258 1.00 32.78 117 GLY A C 1
ATOM 960 O O . GLY A 1 117 ? 1.944 -16.749 -4.386 1.00 32.78 117 GLY A O 1
ATOM 961 N N . LEU A 1 118 ? 3.446 -15.190 -3.797 1.00 34.62 118 LEU A N 1
ATOM 962 C CA . LEU A 1 118 ? 2.504 -14.173 -3.338 1.00 34.62 118 LEU A CA 1
ATOM 963 C C . LEU A 1 118 ? 2.386 -13.079 -4.407 1.00 34.62 118 LEU A C 1
ATOM 965 O O . LEU A 1 118 ? 3.349 -12.380 -4.700 1.00 34.62 118 LEU A O 1
ATOM 969 N N . GLN A 1 119 ? 1.221 -12.938 -5.035 1.00 38.03 119 GLN A N 1
ATOM 970 C CA . GLN A 1 119 ? 1.015 -11.958 -6.107 1.00 38.03 119 GLN A CA 1
ATOM 971 C C . GLN A 1 119 ? 0.616 -10.587 -5.526 1.00 38.03 119 GLN A C 1
ATOM 973 O O . GLN A 1 119 ? -0.322 -10.519 -4.732 1.00 38.03 119 GLN A O 1
ATOM 978 N N . PRO A 1 120 ? 1.290 -9.494 -5.908 1.00 36.78 120 PRO A N 1
ATOM 979 C CA . PRO A 1 120 ? 0.893 -8.129 -5.559 1.00 36.78 120 PRO A CA 1
ATOM 980 C C . PRO A 1 120 ? -0.305 -7.681 -6.396 1.00 36.78 120 PRO A C 1
ATOM 982 O O . PRO A 1 120 ? -0.421 -8.038 -7.568 1.00 36.78 120 PRO A O 1
ATOM 985 N N . LEU A 1 121 ? -1.192 -6.892 -5.793 1.00 35.53 121 LEU A N 1
ATOM 986 C CA . LEU A 1 121 ? -2.377 -6.349 -6.455 1.00 35.53 121 LEU A CA 1
ATOM 987 C C . LEU A 1 121 ? -2.003 -5.393 -7.607 1.00 35.53 121 LEU A C 1
ATOM 989 O O . LEU A 1 121 ? -0.954 -4.748 -7.543 1.00 35.53 121 LEU A O 1
ATOM 993 N N . PRO A 1 122 ? -2.843 -5.275 -8.654 1.00 33.38 122 PRO A N 1
ATOM 994 C CA . PRO A 1 122 ? -2.545 -4.438 -9.810 1.00 33.38 122 PRO A CA 1
ATOM 995 C C . PRO A 1 122 ? -2.468 -2.960 -9.403 1.00 33.38 122 PRO A C 1
ATOM 997 O O . PRO A 1 122 ? -3.466 -2.350 -9.027 1.00 33.38 122 PRO A O 1
ATOM 1000 N N . PHE A 1 123 ? -1.272 -2.377 -9.499 1.00 36.28 123 PHE A N 1
ATOM 1001 C CA . PHE A 1 123 ? -1.061 -0.937 -9.390 1.00 36.28 123 PHE A CA 1
ATOM 1002 C C . PHE A 1 123 ? -1.527 -0.276 -10.691 1.00 36.28 123 PHE A C 1
ATOM 1004 O O . PHE A 1 123 ? -0.919 -0.469 -11.743 1.00 36.28 123 PHE A O 1
ATOM 1011 N N . GLY A 1 124 ? -2.616 0.489 -10.640 1.00 35.72 124 GLY A N 1
ATOM 1012 C CA . GLY A 1 124 ? -3.049 1.302 -11.772 1.00 35.72 124 GLY A CA 1
ATOM 1013 C C . GLY A 1 124 ? -2.126 2.505 -11.955 1.00 35.72 124 GLY A C 1
ATOM 1014 O O . GLY A 1 124 ? -2.177 3.448 -11.171 1.00 35.72 124 GLY A O 1
ATOM 1015 N N . THR A 1 125 ? -1.303 2.501 -13.002 1.00 37.47 125 THR A N 1
ATOM 1016 C CA . THR A 1 125 ? -0.764 3.731 -13.588 1.00 37.47 125 THR A CA 1
ATOM 1017 C C . THR A 1 125 ? -1.894 4.416 -14.353 1.00 37.47 125 THR A C 1
ATOM 1019 O O . THR A 1 125 ? -2.392 3.895 -15.349 1.00 37.47 125 THR A O 1
ATOM 1022 N N . SER A 1 126 ? -2.341 5.584 -13.895 1.00 38.78 126 SER A N 1
ATOM 1023 C CA . SER A 1 126 ? -3.357 6.358 -14.608 1.00 38.78 126 SER A CA 1
ATOM 1024 C C . SER A 1 126 ? -2.733 7.053 -15.822 1.00 38.78 126 SER A C 1
ATOM 1026 O O . SER A 1 126 ? -2.261 8.185 -15.732 1.00 38.78 126 SER A O 1
ATOM 1028 N N . ALA A 1 127 ? -2.736 6.376 -16.968 1.00 36.94 127 ALA A N 1
ATOM 1029 C CA . ALA A 1 127 ? -2.858 7.046 -18.256 1.00 36.94 127 ALA A CA 1
ATOM 1030 C C . ALA A 1 127 ? -4.344 7.027 -18.630 1.00 36.94 127 ALA A C 1
ATOM 1032 O O . ALA A 1 127 ? -4.897 5.979 -18.952 1.00 36.94 127 ALA A O 1
ATOM 1033 N N . GLY A 1 128 ? -4.994 8.182 -18.527 1.00 32.03 128 GLY A N 1
ATOM 1034 C CA . GLY A 1 128 ? -6.396 8.361 -18.888 1.00 32.03 128 GLY A CA 1
ATOM 1035 C C . GLY A 1 128 ? -7.015 9.505 -18.102 1.00 32.03 128 GLY A C 1
ATOM 1036 O O . GLY A 1 128 ? -7.076 9.447 -16.875 1.00 32.03 128 GLY A O 1
ATOM 1037 N N . GLU A 1 129 ? -7.444 10.544 -18.815 1.00 37.53 129 GLU A N 1
ATOM 1038 C CA . GLU A 1 129 ? -8.267 11.620 -18.271 1.00 37.53 129 GLU A CA 1
ATOM 1039 C C . GLU A 1 129 ? -9.560 11.028 -17.705 1.00 37.53 129 GLU A C 1
ATOM 1041 O O . GLU A 1 129 ? -10.473 10.654 -18.437 1.00 37.53 129 GLU A O 1
ATOM 1046 N N . PHE A 1 130 ? -9.640 10.959 -16.383 1.00 31.86 130 PHE A N 1
ATOM 1047 C CA . PHE A 1 130 ? -10.905 10.904 -15.675 1.00 31.86 130 PHE A CA 1
ATOM 1048 C C . PHE A 1 130 ? -11.007 12.192 -14.872 1.00 31.86 130 PHE A C 1
ATOM 1050 O O . PHE A 1 130 ? -10.098 12.533 -14.114 1.00 31.86 130 PHE A O 1
ATOM 1057 N N . SER A 1 131 ? -12.096 12.931 -15.083 1.00 34.50 131 SER A N 1
ATOM 1058 C CA . SER A 1 131 ? -12.437 14.097 -14.274 1.00 34.50 131 SER A CA 1
ATOM 1059 C C . SER A 1 131 ? -12.419 13.680 -12.804 1.00 34.50 131 SER A C 1
ATOM 1061 O O . SER A 1 131 ? -13.219 12.847 -12.383 1.00 34.50 131 SER A O 1
ATOM 1063 N N . MET A 1 132 ? -11.459 14.214 -12.050 1.00 28.77 132 MET A N 1
ATOM 1064 C CA . MET A 1 132 ? -11.314 13.974 -10.619 1.00 28.77 132 MET A CA 1
ATOM 1065 C C . MET A 1 132 ? -12.556 14.513 -9.903 1.00 28.77 132 MET A C 1
ATOM 1067 O O . MET A 1 132 ? -12.847 15.703 -10.059 1.00 28.77 132 MET A O 1
ATOM 1071 N N . PRO A 1 133 ? -13.273 13.697 -9.114 1.00 33.97 133 PRO A N 1
ATOM 1072 C CA . PRO A 1 133 ? -14.308 14.231 -8.257 1.00 33.97 133 PRO A CA 1
ATOM 1073 C C . PRO A 1 133 ? -13.677 15.126 -7.188 1.00 33.97 133 PRO A C 1
ATOM 1075 O O . PRO A 1 133 ? -12.591 14.856 -6.662 1.00 33.97 133 PRO A O 1
ATOM 1078 N N . THR A 1 134 ? -14.347 16.231 -6.902 1.00 36.06 134 THR A N 1
ATOM 1079 C CA . THR A 1 134 ? -13.885 17.260 -5.966 1.00 36.06 134 THR A CA 1
ATOM 1080 C C . THR A 1 134 ? -14.179 16.867 -4.516 1.00 36.06 134 THR A C 1
ATOM 1082 O O . THR A 1 134 ? -14.992 15.992 -4.235 1.00 36.06 134 THR A O 1
ATOM 1085 N N . HIS A 1 135 ? -13.522 17.531 -3.559 1.00 36.44 135 HIS A N 1
ATOM 1086 C CA . HIS A 1 135 ? -13.608 17.258 -2.113 1.00 36.44 135 HIS A CA 1
ATOM 1087 C C . HIS A 1 135 ? -15.051 17.250 -1.549 1.00 36.44 135 HIS A C 1
ATOM 1089 O O . HIS A 1 135 ? -15.303 16.649 -0.508 1.00 36.44 135 HIS A O 1
ATOM 1095 N N . SER A 1 136 ? -16.013 17.880 -2.233 1.00 32.56 136 SER A N 1
ATOM 1096 C CA . SER A 1 136 ? -17.438 17.878 -1.870 1.00 32.56 136 SER A CA 1
ATOM 1097 C C . SER A 1 136 ? -18.203 16.611 -2.276 1.00 32.56 136 SER A C 1
ATOM 1099 O O . SER A 1 136 ? -19.272 16.359 -1.731 1.00 32.56 136 SER A O 1
ATOM 1101 N N . GLU A 1 137 ? -17.674 15.789 -3.186 1.00 30.48 137 GLU A N 1
ATOM 1102 C CA . GLU A 1 137 ? -18.322 14.544 -3.634 1.00 30.48 137 GLU A CA 1
ATOM 1103 C C . GLU A 1 137 ? -18.002 13.344 -2.719 1.00 30.48 137 GLU A C 1
ATOM 1105 O O . GLU A 1 137 ? -18.678 12.324 -2.777 1.00 30.48 137 GLU A O 1
ATOM 1110 N N . PHE A 1 138 ? -17.034 13.471 -1.803 1.00 36.91 138 PHE A N 1
ATOM 1111 C CA . PHE A 1 138 ? -16.617 12.387 -0.896 1.00 36.91 138 PHE A CA 1
ATOM 1112 C C . PHE A 1 138 ? -17.492 12.222 0.359 1.00 36.91 138 PHE A C 1
ATOM 1114 O O . PHE A 1 138 ? -17.420 11.189 1.016 1.00 36.91 138 PHE A O 1
ATOM 1121 N N . VAL A 1 139 ? -18.356 13.192 0.676 1.00 35.25 139 VAL A N 1
ATOM 1122 C CA . VAL A 1 139 ? -19.255 13.137 1.850 1.00 35.25 139 VAL A CA 1
ATOM 1123 C C . VAL A 1 139 ? -20.496 12.262 1.599 1.00 35.25 139 VAL A C 1
ATOM 1125 O O . VAL A 1 139 ? -21.181 11.882 2.540 1.00 35.25 139 VAL A O 1
ATOM 1128 N N . THR A 1 140 ? -20.795 11.897 0.348 1.00 35.03 140 THR A N 1
ATOM 1129 C CA . THR A 1 140 ? -22.049 11.204 -0.022 1.00 35.03 140 THR A CA 1
ATOM 1130 C C . THR A 1 140 ? -21.926 9.685 -0.209 1.00 35.03 140 THR A C 1
ATOM 1132 O O . THR A 1 140 ? -22.907 9.054 -0.591 1.00 35.03 140 THR A O 1
ATOM 1135 N N . LEU A 1 141 ? -20.762 9.077 0.065 1.00 39.50 141 LEU A N 1
ATOM 1136 C CA . LEU A 1 141 ? -20.503 7.649 -0.206 1.00 39.50 141 LEU A CA 1
ATOM 1137 C C . LEU A 1 141 ? -19.886 6.856 0.966 1.00 39.50 141 LEU A C 1
ATOM 1139 O O . LEU A 1 141 ? -19.252 5.835 0.712 1.00 39.50 141 LEU A O 1
ATOM 1143 N N . ASP A 1 142 ? -20.029 7.304 2.221 1.00 55.09 142 ASP A N 1
ATOM 1144 C CA . ASP A 1 142 ? -19.498 6.599 3.412 1.00 55.09 142 ASP A CA 1
ATOM 1145 C C . ASP A 1 142 ? -18.013 6.198 3.278 1.00 55.09 142 ASP A C 1
ATOM 1147 O O . ASP A 1 142 ? -17.572 5.139 3.725 1.00 55.09 142 ASP A O 1
ATOM 1151 N N . ARG A 1 143 ? -17.221 7.038 2.597 1.00 66.12 143 ARG A N 1
ATOM 1152 C CA . ARG A 1 143 ? -15.806 6.795 2.308 1.00 66.12 143 ARG A CA 1
ATOM 1153 C C . ARG A 1 143 ? -14.950 7.825 3.029 1.00 66.12 143 ARG A C 1
ATOM 1155 O O . ARG A 1 143 ? -14.992 9.012 2.720 1.00 66.12 143 ARG A O 1
ATOM 1162 N N . HIS A 1 144 ? -14.102 7.352 3.932 1.00 73.12 144 HIS A N 1
ATOM 1163 C CA . HIS A 1 144 ? -13.139 8.172 4.653 1.00 73.12 144 HIS A CA 1
ATOM 1164 C C . HIS A 1 144 ? -11.749 8.009 4.046 1.00 73.12 144 HIS A C 1
ATOM 1166 O O . HIS A 1 144 ? -11.263 6.894 3.866 1.00 73.12 144 HIS A O 1
ATOM 1172 N N . VAL A 1 145 ? -11.091 9.130 3.755 1.00 79.94 145 VAL A N 1
ATOM 1173 C CA . VAL A 1 145 ? -9.691 9.160 3.319 1.00 79.94 145 VAL A CA 1
ATOM 1174 C C . VAL A 1 145 ? -8.846 9.632 4.494 1.00 79.94 145 VAL A C 1
ATOM 1176 O O . VAL A 1 145 ? -8.915 10.794 4.888 1.00 79.94 145 VAL A O 1
ATOM 1179 N N . LEU A 1 146 ? -8.066 8.719 5.064 1.00 87.25 146 LEU A N 1
ATOM 1180 C CA . LEU A 1 146 ? -7.228 8.965 6.233 1.00 87.25 146 LEU A CA 1
ATOM 1181 C C . LEU A 1 146 ? -5.777 9.180 5.805 1.00 87.25 146 LEU A C 1
ATOM 1183 O O . LEU A 1 146 ? -5.266 8.458 4.950 1.00 87.25 146 LEU A O 1
ATOM 1187 N N . ARG A 1 147 ? -5.087 10.151 6.403 1.00 86.19 147 ARG A N 1
ATOM 1188 C CA . ARG A 1 147 ? -3.700 10.484 6.064 1.00 86.19 147 ARG A CA 1
ATOM 1189 C C . ARG A 1 147 ? -2.733 9.418 6.552 1.00 86.19 147 ARG A C 1
ATOM 1191 O O . ARG A 1 147 ? -2.755 9.010 7.716 1.00 86.19 147 ARG A O 1
ATOM 1198 N N . VAL A 1 148 ? -1.809 9.060 5.671 1.00 84.38 148 VAL A N 1
ATOM 1199 C CA . VAL A 1 148 ? -0.678 8.179 5.951 1.00 84.38 148 VAL A CA 1
ATOM 1200 C C . VAL A 1 148 ? 0.616 8.959 5.742 1.00 84.38 148 VAL A C 1
ATOM 1202 O O . VAL A 1 148 ? 0.715 9.816 4.868 1.00 84.38 148 VAL A O 1
ATOM 1205 N N . ALA A 1 149 ? 1.625 8.692 6.563 1.00 75.69 149 ALA A N 1
ATOM 1206 C CA . AL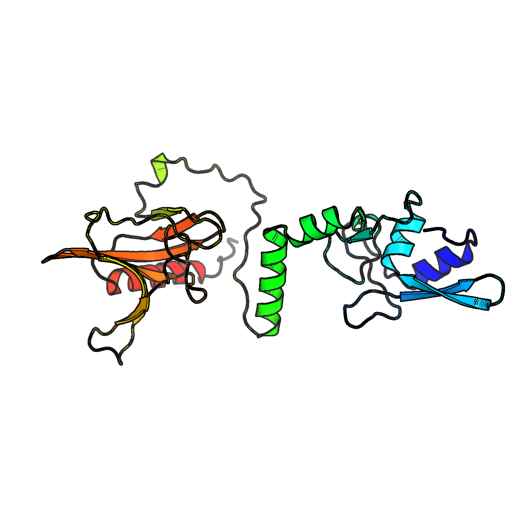A A 1 149 ? 2.979 9.170 6.328 1.00 75.69 149 ALA A CA 1
ATOM 1207 C C . ALA A 1 149 ? 3.979 8.097 6.744 1.00 75.69 149 ALA A C 1
ATOM 1209 O O . ALA A 1 149 ? 3.950 7.628 7.880 1.00 75.69 149 ALA A O 1
ATOM 1210 N N . HIS A 1 150 ? 4.881 7.722 5.834 1.00 74.06 150 HIS A N 1
ATOM 1211 C CA . HIS A 1 150 ? 5.924 6.719 6.092 1.00 74.06 150 HIS A CA 1
ATOM 1212 C C . HIS A 1 150 ? 5.362 5.397 6.657 1.00 74.06 150 HIS A C 1
ATOM 1214 O O . HIS A 1 150 ? 5.926 4.813 7.579 1.00 74.06 150 HIS A O 1
ATOM 1220 N N . GLY A 1 151 ? 4.214 4.948 6.137 1.00 74.62 151 GLY A N 1
ATOM 1221 C CA . GLY A 1 151 ? 3.539 3.729 6.600 1.00 74.62 151 GLY A CA 1
ATOM 1222 C C . GLY A 1 151 ? 2.807 3.864 7.939 1.00 74.62 151 GLY A C 1
ATOM 1223 O O . GLY A 1 151 ? 2.350 2.860 8.481 1.00 74.62 151 GLY A O 1
ATOM 1224 N N . SER A 1 152 ? 2.684 5.083 8.472 1.00 85.00 152 SER A N 1
ATOM 1225 C CA . SER A 1 152 ? 1.931 5.362 9.695 1.00 85.00 152 SER A CA 1
ATOM 1226 C C . SER A 1 152 ? 0.633 6.090 9.390 1.00 85.00 152 SER A C 1
ATOM 1228 O O . SER A 1 152 ? 0.647 7.147 8.762 1.00 85.00 152 SER A O 1
ATOM 1230 N N . LEU A 1 153 ? -0.477 5.543 9.868 1.00 90.69 153 LEU A N 1
ATOM 1231 C CA . LEU A 1 153 ? -1.782 6.180 9.865 1.00 90.69 153 LEU A CA 1
ATOM 1232 C C . LEU A 1 153 ? -1.809 7.295 10.911 1.00 90.69 153 LEU A C 1
ATOM 1234 O O . LEU A 1 153 ? -1.538 7.053 12.089 1.00 90.69 153 LEU A O 1
ATOM 1238 N N . LEU A 1 154 ? -2.119 8.514 10.480 1.00 87.00 154 LEU A N 1
ATOM 1239 C CA . LEU A 1 154 ? -2.064 9.707 11.326 1.00 87.00 154 LEU A CA 1
ATOM 1240 C C . LEU A 1 154 ? -3.423 10.122 11.882 1.00 87.00 154 LEU A C 1
ATOM 1242 O O . LEU A 1 154 ? -3.468 10.798 12.908 1.00 87.00 154 LEU A O 1
ATOM 1246 N N . ASP A 1 155 ? -4.496 9.748 11.193 1.00 87.94 155 ASP A N 1
ATOM 1247 C CA . ASP A 1 155 ? -5.849 10.174 11.523 1.00 87.94 155 ASP A CA 1
ATOM 1248 C C . ASP A 1 155 ? -6.591 9.087 12.303 1.00 87.94 155 ASP A C 1
ATOM 1250 O O . ASP A 1 155 ? -6.380 7.890 12.099 1.00 87.94 155 ASP A O 1
ATOM 1254 N N . ASN A 1 156 ? -7.471 9.528 13.196 1.00 87.12 156 ASN A N 1
ATOM 1255 C CA . ASN A 1 156 ? -8.442 8.698 13.892 1.00 87.12 156 ASN A CA 1
ATOM 1256 C C . ASN A 1 156 ? -9.828 9.282 13.571 1.00 87.12 156 ASN A C 1
ATOM 1258 O O . ASN A 1 156 ? -10.014 10.477 13.794 1.00 87.12 156 ASN A O 1
ATOM 1262 N N . PRO A 1 157 ? -10.766 8.508 12.997 1.00 83.88 157 PRO A N 1
ATOM 1263 C CA . PRO A 1 157 ? -12.120 8.981 12.728 1.00 83.88 157 PRO A CA 1
ATOM 1264 C C . PRO A 1 157 ? -12.957 9.133 14.004 1.00 83.88 157 PRO A C 1
ATOM 1266 O O . PRO A 1 157 ? -14.001 9.778 13.963 1.00 83.88 157 PRO A O 1
ATOM 1269 N N . LEU A 1 158 ? -12.524 8.545 15.123 1.00 79.31 158 LEU A N 1
ATOM 1270 C CA . LEU A 1 158 ? -13.069 8.875 16.434 1.00 79.31 158 LEU A CA 1
ATOM 1271 C C . LEU A 1 158 ? -12.554 10.260 16.851 1.00 79.31 158 LEU A C 1
ATOM 1273 O O . LEU A 1 158 ? -11.386 10.574 16.609 1.00 79.31 158 LEU A O 1
ATOM 1277 N N . ASP A 1 159 ? -13.394 11.037 17.537 1.00 78.38 159 ASP A N 1
ATOM 1278 C CA . ASP A 1 159 ? -13.018 12.273 18.243 1.00 78.38 159 ASP A CA 1
ATOM 1279 C C . ASP A 1 159 ? -12.923 11.995 19.759 1.00 78.38 159 ASP A C 1
ATOM 1281 O O . ASP A 1 159 ? -13.816 12.373 20.518 1.00 78.38 159 ASP A O 1
ATOM 1285 N N . PRO A 1 160 ? -11.926 11.205 20.214 1.00 79.56 160 PRO A N 1
ATOM 1286 C CA . PRO A 1 160 ? -11.872 10.736 21.587 1.00 79.56 160 PRO A CA 1
ATOM 1287 C C . PRO A 1 160 ? -11.371 11.822 22.535 1.00 79.56 160 PRO A C 1
ATOM 1289 O O . PRO A 1 160 ? -10.544 12.662 22.170 1.00 79.56 160 PRO A O 1
ATOM 1292 N N . ASP A 1 161 ? -11.787 11.724 23.797 1.00 80.25 161 ASP A N 1
ATOM 1293 C CA . ASP A 1 161 ? -11.198 12.515 24.875 1.00 80.25 161 ASP A CA 1
ATOM 1294 C C . ASP A 1 161 ? -9.658 12.351 24.885 1.00 80.25 161 ASP A C 1
ATOM 1296 O O . ASP A 1 161 ? -9.161 11.234 24.709 1.00 80.25 161 ASP A O 1
ATOM 1300 N N . PRO A 1 162 ? -8.870 13.417 25.115 1.00 81.00 162 PRO A N 1
ATOM 1301 C CA . PRO A 1 162 ? -7.407 13.334 25.142 1.00 81.00 162 PRO A CA 1
ATOM 1302 C C . PRO A 1 162 ? -6.830 12.338 26.160 1.00 81.00 162 PRO A C 1
ATOM 1304 O O . PRO A 1 162 ? -5.685 11.909 26.015 1.00 81.00 162 PRO A O 1
ATOM 1307 N N . SER A 1 163 ? -7.592 11.997 27.202 1.00 82.94 163 SER A N 1
ATOM 1308 C CA . SER A 1 163 ? -7.228 11.001 28.213 1.00 82.94 163 SER A CA 1
ATOM 1309 C C . SER A 1 163 ? -7.604 9.567 27.829 1.00 82.94 163 SER A C 1
ATOM 1311 O O . SER A 1 163 ? -7.202 8.630 28.523 1.00 82.94 163 SER A O 1
ATOM 1313 N N . ALA A 1 164 ? -8.346 9.379 26.734 1.00 87.00 164 ALA A N 1
ATOM 1314 C CA . ALA A 1 164 ? -8.804 8.075 26.289 1.00 87.00 164 ALA A CA 1
ATOM 1315 C C . ALA A 1 164 ? -7.640 7.179 25.856 1.00 87.00 164 ALA A C 1
ATOM 1317 O O . ALA A 1 164 ? -6.711 7.597 25.154 1.00 87.00 164 ALA A O 1
ATOM 1318 N N . HIS A 1 165 ? -7.736 5.895 26.189 1.00 90.31 165 HIS A N 1
ATOM 1319 C CA . HIS A 1 165 ? -6.889 4.892 25.568 1.00 90.31 165 HIS A CA 1
ATOM 1320 C C . HIS A 1 165 ? -7.417 4.582 24.164 1.00 90.31 165 HIS A C 1
ATOM 1322 O O . HIS A 1 165 ? -8.496 4.016 24.012 1.00 90.31 165 HIS A O 1
ATOM 1328 N N . VAL A 1 166 ? -6.652 4.952 23.135 1.00 92.31 166 VAL A N 1
ATOM 1329 C CA . VAL A 1 166 ? -7.042 4.797 21.726 1.00 92.31 166 VAL A CA 1
ATOM 1330 C C . VAL A 1 166 ? -6.276 3.676 21.033 1.00 92.31 166 VAL A C 1
ATOM 1332 O O . VAL A 1 166 ? -5.059 3.541 21.194 1.00 92.31 166 VAL A O 1
ATOM 1335 N N . TRP A 1 167 ? -6.964 2.911 20.189 1.00 93.88 167 TRP A N 1
ATOM 1336 C CA . TRP A 1 167 ? -6.358 1.847 19.394 1.00 93.88 167 TRP A CA 1
ATOM 1337 C C . TRP A 1 167 ? -6.895 1.799 17.966 1.00 93.88 167 TRP A C 1
ATOM 1339 O O . TRP A 1 167 ? -7.986 2.276 17.659 1.00 93.88 167 TRP A O 1
ATOM 1349 N N . VAL A 1 168 ? -6.096 1.173 17.104 1.00 95.56 168 VAL A N 1
ATOM 1350 C CA . VAL A 1 168 ? -6.482 0.758 15.756 1.00 95.56 168 VAL A CA 1
ATOM 1351 C C . VAL A 1 168 ? -6.176 -0.723 15.640 1.00 95.56 168 VAL A C 1
ATOM 1353 O O . VAL A 1 168 ? -5.167 -1.188 16.179 1.00 95.56 168 VAL A O 1
ATOM 1356 N N . ALA A 1 169 ? -7.049 -1.476 14.986 1.00 95.25 169 ALA A N 1
ATOM 1357 C CA . ALA A 1 169 ? -6.860 -2.901 14.809 1.00 95.25 169 ALA A CA 1
ATOM 1358 C C . ALA A 1 169 ? -7.401 -3.400 13.477 1.00 95.25 169 ALA A C 1
ATOM 1360 O O . ALA A 1 169 ? -8.449 -2.952 13.019 1.00 95.25 169 ALA A O 1
ATOM 1361 N N . THR A 1 170 ? -6.740 -4.411 12.924 1.00 93.12 170 THR A N 1
ATOM 1362 C CA . THR A 1 170 ? -7.346 -5.271 11.903 1.00 93.12 170 THR A CA 1
ATOM 1363 C C . THR A 1 170 ? -8.113 -6.377 12.615 1.00 93.12 170 THR A C 1
ATOM 1365 O O . THR A 1 170 ? -7.586 -6.984 13.553 1.00 93.12 170 THR A O 1
ATOM 1368 N N . ILE A 1 171 ? -9.349 -6.646 12.201 1.00 92.75 171 ILE A N 1
ATOM 1369 C CA . ILE A 1 171 ? -10.202 -7.669 12.815 1.00 92.75 171 ILE A CA 1
ATOM 1370 C C . ILE A 1 171 ? -10.777 -8.621 11.768 1.00 92.75 171 ILE A C 1
ATOM 1372 O O . ILE A 1 171 ? -11.012 -8.247 10.621 1.00 92.75 171 ILE A O 1
ATOM 1376 N N . TRP A 1 172 ? -11.012 -9.869 12.166 1.00 91.19 172 TRP A N 1
ATOM 1377 C CA . TRP A 1 172 ? -11.539 -10.915 11.286 1.00 91.19 172 TRP A CA 1
ATOM 1378 C C . TRP A 1 172 ? -12.426 -11.890 12.065 1.00 91.19 172 TRP A C 1
ATOM 1380 O O . TRP A 1 172 ? -12.262 -12.026 13.280 1.00 91.19 172 TRP A O 1
ATOM 1390 N N . PRO A 1 173 ? -13.360 -12.600 11.406 1.00 84.19 173 PRO A N 1
ATOM 1391 C CA . PRO A 1 173 ? -14.122 -13.651 12.064 1.00 84.19 173 PRO A CA 1
ATOM 1392 C C . PRO A 1 173 ? -13.194 -14.744 12.582 1.00 84.19 173 PRO A C 1
ATOM 1394 O O . PRO A 1 173 ? -12.452 -15.358 11.816 1.00 84.19 173 PRO A O 1
ATOM 1397 N N . ASP A 1 174 ? -13.280 -15.026 13.874 1.00 86.81 174 ASP A N 1
ATOM 1398 C CA . ASP A 1 174 ? -12.523 -16.096 14.507 1.00 86.81 174 ASP A CA 1
ATOM 1399 C C . ASP A 1 174 ? -13.423 -16.833 15.494 1.00 86.81 174 ASP A C 1
ATOM 1401 O O . ASP A 1 174 ? -13.817 -16.307 16.535 1.00 86.81 174 ASP A O 1
ATOM 1405 N N . ARG A 1 175 ? -13.754 -18.081 15.157 1.00 87.69 175 ARG A N 1
ATOM 1406 C CA . ARG A 1 175 ? -14.623 -18.931 15.980 1.00 87.69 175 ARG A CA 1
ATOM 1407 C C . ARG A 1 175 ? -13.954 -19.384 17.277 1.00 87.69 175 ARG A C 1
ATOM 1409 O O . ARG A 1 175 ? -14.651 -19.894 18.147 1.00 87.69 175 ARG A O 1
ATOM 1416 N N . GLN A 1 176 ? -12.635 -19.242 17.392 1.00 89.44 176 GLN A N 1
ATOM 1417 C CA . GLN A 1 176 ? -11.902 -19.570 18.613 1.00 89.44 176 GLN A CA 1
ATOM 1418 C C . GLN A 1 176 ? -11.982 -18.445 19.651 1.00 89.44 176 GLN A C 1
ATOM 1420 O O . GLN A 1 176 ? -11.734 -18.690 20.830 1.00 89.44 176 GLN A O 1
ATOM 1425 N N . GLN A 1 177 ? -12.357 -17.229 19.241 1.00 86.62 177 GLN A N 1
ATOM 1426 C CA . GLN A 1 177 ? -12.497 -16.093 20.146 1.00 86.62 177 GLN A CA 1
ATOM 1427 C C . GLN A 1 177 ? -13.905 -16.045 20.751 1.00 86.62 177 GLN A C 1
ATOM 1429 O O . GLN A 1 177 ? -14.883 -16.196 20.016 1.00 86.62 177 GLN A O 1
ATOM 1434 N N . PRO A 1 178 ? -14.056 -15.751 22.057 1.00 84.75 178 PRO 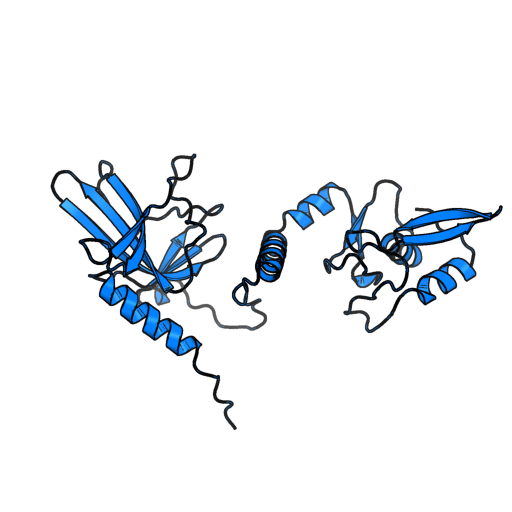A N 1
ATOM 1435 C CA . PRO A 1 178 ? -15.370 -15.648 22.699 1.00 84.75 178 PRO A CA 1
ATOM 1436 C C . PRO A 1 178 ? -16.309 -14.619 22.052 1.00 84.75 178 PRO A C 1
ATOM 1438 O O . PRO A 1 178 ? -17.523 -14.800 22.045 1.00 84.75 178 PRO A O 1
ATOM 1441 N N . SER A 1 179 ? -15.755 -13.544 21.483 1.00 84.25 179 SER A N 1
ATOM 1442 C CA . SER A 1 179 ? -16.503 -12.512 20.752 1.00 84.25 179 SER A CA 1
ATOM 1443 C C . SER A 1 179 ? -16.918 -12.941 19.338 1.00 84.25 179 SER A C 1
ATOM 1445 O O . SER A 1 179 ? -17.699 -12.242 18.694 1.00 84.25 179 SER A O 1
ATOM 1447 N N . GLY A 1 180 ? -16.367 -14.045 18.825 1.00 90.31 180 GLY A N 1
ATOM 1448 C CA . GLY A 1 180 ? -16.437 -14.436 17.418 1.00 90.31 180 GLY A CA 1
ATOM 1449 C C . GLY A 1 180 ? -15.495 -13.654 16.495 1.00 90.31 180 GLY A C 1
ATOM 1450 O O . GLY A 1 180 ? -15.572 -13.833 15.277 1.00 90.31 180 GLY A O 1
ATOM 1451 N N . TRP A 1 181 ? -14.627 -12.795 17.045 1.00 90.81 181 TRP A N 1
ATOM 1452 C CA . TRP A 1 181 ? -13.722 -11.928 16.287 1.00 90.81 181 TRP A CA 1
ATOM 1453 C C . TRP A 1 181 ? -12.293 -11.983 16.819 1.00 90.81 181 TRP A C 1
ATOM 1455 O O . TRP A 1 181 ? -12.042 -11.694 17.991 1.00 90.81 181 TRP A O 1
ATOM 1465 N N . GLY A 1 182 ? -11.361 -12.296 15.924 1.00 90.38 182 GLY A N 1
ATOM 1466 C CA . GLY A 1 182 ? -9.933 -12.093 16.111 1.00 90.38 182 GLY A CA 1
ATOM 1467 C C . GLY A 1 182 ? -9.587 -10.621 15.943 1.00 90.38 182 GLY A C 1
ATOM 1468 O O . GLY A 1 182 ? -10.229 -9.904 15.170 1.00 90.38 182 GLY A O 1
ATOM 1469 N N . ARG A 1 183 ? -8.582 -10.166 16.690 1.00 92.56 183 ARG A N 1
ATOM 1470 C CA . ARG A 1 183 ? -8.109 -8.784 16.660 1.00 92.56 183 ARG A CA 1
ATOM 1471 C C . ARG A 1 183 ? -6.591 -8.747 16.644 1.00 92.56 183 ARG A C 1
ATOM 1473 O O . ARG A 1 183 ? -5.943 -9.390 17.466 1.00 92.56 183 ARG A O 1
ATOM 1480 N N . LEU A 1 184 ? -6.051 -7.925 15.754 1.00 89.56 184 LEU A N 1
ATOM 1481 C CA . LEU A 1 184 ? -4.640 -7.581 15.675 1.00 89.56 184 LEU A CA 1
ATOM 1482 C C . LEU A 1 184 ? -4.480 -6.081 15.868 1.00 89.56 184 LEU A C 1
ATOM 1484 O O . LEU A 1 184 ? -4.801 -5.298 14.974 1.00 89.56 184 LEU A O 1
ATOM 1488 N N . LEU A 1 185 ? -4.005 -5.694 17.049 1.00 93.25 185 LEU A N 1
ATOM 1489 C CA . LEU A 1 185 ? -3.728 -4.299 17.371 1.00 93.25 185 LEU A CA 1
ATOM 1490 C C . LEU A 1 185 ? -2.559 -3.784 16.532 1.00 93.25 185 LEU A C 1
ATOM 1492 O O . LEU A 1 185 ? -1.576 -4.490 16.314 1.00 93.25 185 LEU A O 1
ATOM 1496 N N . TRP A 1 186 ? -2.679 -2.546 16.068 1.00 92.81 186 TRP A N 1
ATOM 1497 C CA . TRP A 1 186 ? -1.612 -1.854 15.365 1.00 92.81 186 TRP A CA 1
ATOM 1498 C C . TRP A 1 186 ? -0.689 -1.176 16.367 1.00 92.81 186 TRP A C 1
ATOM 1500 O O . TRP A 1 186 ? -1.139 -0.504 17.300 1.00 92.81 186 TRP A O 1
ATOM 1510 N N . ASP A 1 187 ? 0.613 -1.315 16.143 1.00 89.81 187 ASP A N 1
ATOM 1511 C CA . ASP A 1 187 ? 1.614 -0.691 16.993 1.00 89.81 187 ASP A CA 1
ATOM 1512 C C . ASP A 1 187 ? 1.582 0.831 16.849 1.00 89.81 187 ASP A C 1
ATOM 1514 O O . ASP A 1 187 ? 1.416 1.382 15.757 1.00 89.81 187 ASP A O 1
ATOM 1518 N N . ARG A 1 188 ? 1.799 1.543 17.956 1.00 88.31 188 ARG A N 1
ATOM 1519 C CA . ARG A 1 188 ? 2.035 2.988 17.900 1.00 88.31 188 ARG A CA 1
ATOM 1520 C C . ARG A 1 188 ? 3.354 3.257 17.189 1.00 88.31 188 ARG A C 1
ATOM 1522 O O . ARG A 1 188 ? 4.358 2.596 17.448 1.00 88.31 188 ARG A O 1
ATOM 1529 N N . HIS A 1 189 ? 3.371 4.269 16.325 1.00 83.88 189 HIS A N 1
ATOM 1530 C CA . HIS A 1 189 ? 4.623 4.681 15.702 1.00 83.88 189 HIS A CA 1
ATOM 1531 C C . HIS A 1 189 ? 5.602 5.200 16.779 1.00 83.88 189 HIS A C 1
ATOM 1533 O O . HIS A 1 189 ? 5.168 5.947 17.662 1.00 83.88 189 HIS A O 1
ATOM 1539 N N . PRO A 1 190 ? 6.915 4.885 16.716 1.00 77.56 190 PRO A N 1
ATOM 1540 C CA . PRO A 1 190 ? 7.895 5.289 17.733 1.00 77.56 190 PRO A CA 1
ATOM 1541 C C . PRO A 1 190 ? 7.981 6.796 17.993 1.00 77.56 190 PRO A C 1
ATOM 1543 O O . PRO A 1 190 ? 8.364 7.215 19.079 1.00 77.56 190 PRO A O 1
ATOM 1546 N N . SER A 1 191 ? 7.596 7.629 17.021 1.00 77.19 191 SER A N 1
ATOM 1547 C CA . SER A 1 191 ? 7.512 9.085 17.209 1.00 77.19 191 SER A CA 1
ATOM 1548 C C . SER A 1 191 ? 6.336 9.530 18.090 1.00 77.19 191 SER A C 1
ATOM 1550 O O . SER A 1 191 ? 6.127 10.727 18.263 1.00 77.19 191 SER A O 1
ATOM 1552 N N . GLY A 1 192 ? 5.498 8.598 18.548 1.00 76.06 192 GLY A N 1
ATOM 1553 C CA . GLY A 1 192 ? 4.252 8.866 19.263 1.00 76.06 192 GLY A CA 1
ATOM 1554 C C . GLY A 1 192 ? 3.108 9.358 18.373 1.00 76.06 192 GLY A C 1
ATOM 1555 O O . GLY A 1 192 ? 1.989 9.508 18.862 1.00 76.06 192 GLY A O 1
ATOM 1556 N N . ARG A 1 193 ? 3.348 9.583 17.073 1.00 76.94 193 ARG A N 1
ATOM 1557 C CA . ARG A 1 193 ? 2.367 10.141 16.132 1.00 76.94 193 ARG A CA 1
ATOM 1558 C C . ARG A 1 193 ? 1.780 9.044 15.244 1.00 76.94 193 ARG A C 1
ATOM 1560 O O . ARG A 1 193 ? 2.409 8.649 14.267 1.00 76.94 193 ARG A O 1
ATOM 1567 N N . GLY A 1 194 ? 0.564 8.613 15.569 1.00 87.06 194 GLY A N 1
ATOM 1568 C CA . GLY A 1 194 ? -0.195 7.654 14.766 1.00 87.06 194 GLY A CA 1
ATOM 1569 C C . GLY A 1 194 ? 0.133 6.185 15.042 1.00 87.06 194 GLY A C 1
ATOM 1570 O O . GLY A 1 194 ? 0.777 5.847 16.042 1.00 87.06 194 GLY A O 1
ATOM 1571 N N . TRP A 1 195 ? -0.326 5.318 14.143 1.00 92.56 195 TRP A N 1
ATOM 1572 C CA . TRP A 1 195 ? -0.177 3.862 14.218 1.00 92.56 195 TRP A CA 1
ATOM 1573 C C . TRP A 1 195 ? 0.509 3.326 12.971 1.00 92.56 195 TRP A C 1
ATOM 1575 O O . TRP A 1 195 ? 0.202 3.758 11.864 1.00 92.56 195 TRP A O 1
ATOM 1585 N N . ILE A 1 196 ? 1.413 2.370 13.139 1.00 86.38 196 ILE A N 1
ATOM 1586 C CA . ILE A 1 196 ? 2.027 1.653 12.026 1.00 86.38 196 ILE A CA 1
ATOM 1587 C C . ILE A 1 196 ? 0.943 0.793 11.381 1.00 86.38 196 ILE A C 1
ATOM 1589 O O . ILE A 1 196 ? 0.340 -0.045 12.051 1.00 86.38 196 ILE A O 1
ATOM 1593 N N . ILE A 1 197 ? 0.705 0.985 10.081 1.00 83.62 197 ILE A N 1
ATOM 1594 C CA . ILE A 1 197 ? -0.228 0.132 9.342 1.00 83.62 197 ILE A CA 1
ATOM 1595 C C . ILE A 1 197 ? 0.320 -1.291 9.374 1.00 83.62 197 ILE A C 1
ATOM 1597 O O . ILE A 1 197 ? 1.419 -1.555 8.875 1.00 83.62 197 ILE A O 1
ATOM 1601 N N . HIS A 1 198 ? -0.437 -2.207 9.981 1.00 78.31 198 HIS A N 1
ATOM 1602 C CA . HIS A 1 198 ? 0.054 -3.560 10.181 1.00 78.31 198 HIS A CA 1
ATOM 1603 C C . HIS A 1 198 ? 0.316 -4.235 8.818 1.00 78.31 198 HIS A C 1
ATOM 1605 O O . HIS A 1 198 ? -0.578 -4.216 7.967 1.00 78.31 198 HIS A O 1
ATOM 1611 N N . PRO A 1 199 ? 1.483 -4.877 8.587 1.00 72.50 1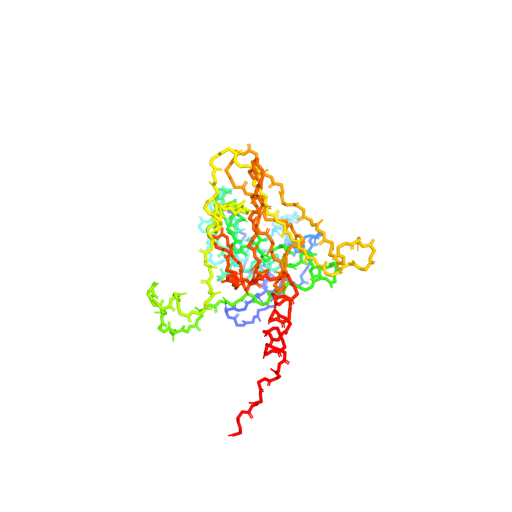99 PRO A N 1
ATOM 1612 C CA . PRO A 1 199 ? 1.871 -5.401 7.269 1.00 72.50 199 PRO A CA 1
ATOM 1613 C C . PRO A 1 199 ? 0.948 -6.468 6.671 1.00 72.50 199 PRO A C 1
ATOM 1615 O O . PRO A 1 199 ? 1.038 -6.744 5.477 1.00 72.50 199 PRO A O 1
ATOM 1618 N N . LEU A 1 200 ? 0.121 -7.099 7.508 1.00 70.44 200 LEU A N 1
ATOM 1619 C CA . LEU A 1 200 ? -0.872 -8.096 7.095 1.00 70.44 200 LEU A CA 1
ATOM 1620 C C . LEU A 1 200 ? -2.222 -7.488 6.693 1.00 70.44 200 LEU A C 1
ATOM 1622 O O . LEU A 1 200 ? -3.071 -8.229 6.221 1.00 70.44 200 LEU A O 1
ATOM 1626 N N . THR A 1 201 ? -2.418 -6.181 6.874 1.00 74.75 201 THR A N 1
ATOM 1627 C CA . THR A 1 201 ? -3.660 -5.502 6.485 1.00 74.75 201 THR A CA 1
ATOM 1628 C C . THR A 1 201 ? -3.783 -5.445 4.967 1.00 74.75 201 THR A C 1
ATOM 1630 O O . THR A 1 201 ? -2.839 -5.050 4.276 1.00 74.75 201 THR A O 1
ATOM 1633 N N . HIS A 1 202 ? -4.956 -5.795 4.451 1.00 76.75 202 HIS A N 1
ATOM 1634 C CA . HIS A 1 202 ? -5.225 -5.911 3.028 1.00 76.75 202 HIS A CA 1
ATOM 1635 C C . HIS A 1 202 ? -6.596 -5.344 2.625 1.00 76.75 202 HIS A C 1
ATOM 1637 O O . HIS A 1 202 ? -7.432 -5.014 3.461 1.00 76.75 202 HIS A O 1
ATOM 1643 N N . LEU A 1 203 ? -6.828 -5.217 1.314 1.00 75.62 203 LEU A N 1
ATOM 1644 C CA . LEU A 1 203 ? -8.126 -4.825 0.756 1.00 75.62 203 LEU A CA 1
ATOM 1645 C C . LEU A 1 203 ? -9.259 -5.711 1.281 1.00 75.62 203 LEU A C 1
ATOM 1647 O O . LEU A 1 203 ? -9.168 -6.937 1.209 1.00 75.62 203 LEU A O 1
ATOM 1651 N N . GLY A 1 204 ? -10.336 -5.070 1.726 1.00 75.00 204 GLY A N 1
ATOM 1652 C CA . GLY A 1 204 ? -11.508 -5.709 2.314 1.00 75.00 204 GLY A CA 1
ATOM 1653 C C . GLY A 1 204 ? -11.330 -6.156 3.762 1.00 75.00 204 GLY A C 1
ATOM 1654 O O . GLY A 1 204 ? -12.307 -6.613 4.354 1.00 75.00 204 GLY A O 1
ATOM 1655 N N . ASP A 1 205 ? -10.140 -6.006 4.352 1.00 86.25 205 ASP A N 1
ATOM 1656 C CA . ASP A 1 205 ? -9.973 -6.257 5.778 1.00 86.25 205 ASP A CA 1
ATOM 1657 C C . ASP A 1 205 ? -10.766 -5.235 6.580 1.00 86.25 205 ASP A C 1
ATOM 1659 O O . ASP A 1 205 ? -10.758 -4.036 6.281 1.00 86.25 205 ASP A O 1
ATOM 1663 N N . VAL A 1 206 ? -11.422 -5.723 7.629 1.00 92.31 206 VAL A N 1
ATOM 1664 C CA . VAL A 1 206 ? -12.166 -4.878 8.551 1.00 92.31 206 VAL A CA 1
ATOM 1665 C C . VAL A 1 206 ? -11.187 -4.219 9.518 1.00 92.31 206 VAL A C 1
ATOM 1667 O O . VAL A 1 206 ? -10.369 -4.888 10.155 1.00 92.31 206 VAL A O 1
ATOM 1670 N N . ILE A 1 207 ? -11.296 -2.900 9.639 1.00 95.12 207 ILE A N 1
ATOM 1671 C CA . ILE A 1 207 ? -10.552 -2.072 10.581 1.00 95.12 207 ILE A CA 1
ATOM 1672 C C . ILE A 1 207 ? -11.489 -1.630 11.702 1.00 95.12 207 ILE A C 1
ATOM 1674 O O . ILE A 1 207 ? -12.612 -1.187 11.461 1.00 95.12 207 ILE A O 1
ATOM 1678 N N . GLU A 1 208 ? -11.003 -1.739 12.932 1.00 95.50 208 GLU A N 1
ATOM 1679 C CA . GLU A 1 208 ? -11.608 -1.163 14.125 1.00 95.50 208 GLU A CA 1
ATOM 1680 C C . GLU A 1 208 ? -10.747 0.013 14.585 1.00 95.50 208 GLU A C 1
ATOM 1682 O O . GLU A 1 208 ? -9.550 -0.148 14.823 1.00 95.50 208 GLU A O 1
ATOM 1687 N N . PHE A 1 209 ? -11.367 1.176 14.757 1.00 95.06 209 PHE A N 1
ATOM 1688 C CA . PHE A 1 209 ? -10.838 2.222 15.623 1.00 95.06 209 PHE A CA 1
ATOM 1689 C C . PHE A 1 209 ? -11.618 2.164 16.922 1.00 95.06 209 PHE A C 1
ATOM 1691 O O . PHE A 1 209 ? -12.843 2.018 16.908 1.00 95.06 209 PHE A O 1
ATOM 1698 N N . GLY A 1 210 ? -10.919 2.275 18.041 1.00 92.50 210 GLY A N 1
ATOM 1699 C CA . GLY A 1 210 ? -11.565 2.310 19.337 1.00 92.50 210 GLY A CA 1
ATOM 1700 C C . GLY A 1 210 ? -10.932 3.311 20.279 1.00 92.50 210 GLY A C 1
ATOM 1701 O O . GLY A 1 210 ? -9.751 3.650 20.159 1.00 92.50 210 GLY A O 1
ATOM 1702 N N . ALA A 1 211 ? -11.752 3.790 21.203 1.00 91.62 211 ALA A N 1
ATOM 1703 C CA . ALA A 1 211 ? -11.349 4.662 22.286 1.00 91.62 211 ALA A CA 1
ATOM 1704 C C . ALA A 1 211 ? -12.052 4.222 23.569 1.00 91.62 211 ALA A C 1
ATOM 1706 O O . ALA A 1 211 ? -13.250 3.950 23.562 1.00 91.62 211 ALA A O 1
ATOM 1707 N N . ASP A 1 212 ? -11.299 4.130 24.659 1.00 91.19 212 ASP A N 1
ATOM 1708 C CA . ASP A 1 212 ? -11.816 3.799 25.983 1.00 91.19 212 ASP A CA 1
ATOM 1709 C C . ASP A 1 212 ? -11.544 4.968 26.931 1.00 91.19 212 ASP A C 1
ATOM 1711 O O . ASP A 1 212 ? -10.392 5.354 27.150 1.00 91.19 212 ASP A O 1
ATOM 1715 N N . THR A 1 213 ? -12.618 5.546 27.461 1.00 80.94 213 THR A N 1
ATOM 1716 C CA . THR A 1 213 ? -12.592 6.535 28.544 1.00 80.94 213 THR A CA 1
ATOM 1717 C C . THR A 1 213 ? -13.228 5.913 29.774 1.00 80.94 213 THR A C 1
ATOM 1719 O O . THR A 1 213 ? -14.042 5.006 29.647 1.00 80.94 213 THR A O 1
ATOM 1722 N N . SER A 1 214 ? -12.888 6.398 30.970 1.00 64.25 214 SER A N 1
ATOM 1723 C CA . SER A 1 214 ? -13.388 5.897 32.259 1.00 64.25 214 SER A CA 1
ATOM 1724 C C . SER A 1 214 ? -14.926 5.764 32.313 1.00 64.25 214 SER A C 1
ATOM 1726 O O . SER A 1 214 ? -15.611 6.654 32.812 1.00 64.25 214 SER A O 1
ATOM 1728 N N . GLY A 1 215 ? -15.468 4.642 31.824 1.00 64.00 215 GLY A N 1
ATOM 1729 C CA . GLY A 1 215 ? -16.899 4.323 31.782 1.00 64.00 215 GLY A CA 1
ATOM 1730 C C . GLY A 1 215 ? -17.566 4.250 30.396 1.00 64.00 215 GLY A C 1
ATOM 1731 O O . GLY A 1 215 ? -18.731 3.857 30.353 1.00 64.00 215 GLY A O 1
ATOM 1732 N N . ALA A 1 216 ? -16.888 4.573 29.285 1.00 73.44 216 ALA A N 1
ATOM 1733 C CA . ALA A 1 216 ? -17.463 4.512 27.934 1.00 73.44 216 ALA A CA 1
ATOM 1734 C C . ALA A 1 216 ? -16.439 4.067 26.873 1.00 73.44 216 ALA A C 1
ATOM 1736 O O . ALA A 1 216 ? -15.337 4.609 26.789 1.00 73.44 216 ALA A O 1
ATOM 1737 N N . MET A 1 217 ? -16.841 3.099 26.039 1.00 82.12 217 MET A N 1
ATOM 1738 C CA . MET A 1 217 ? -16.055 2.611 24.903 1.00 82.12 217 MET A CA 1
ATOM 1739 C C . MET A 1 217 ? -16.709 3.020 23.585 1.00 82.12 217 MET A C 1
ATOM 1741 O O . MET A 1 217 ? -17.783 2.515 23.251 1.00 82.12 217 MET A O 1
ATOM 1745 N N . ASP A 1 218 ? -16.012 3.837 22.805 1.00 85.69 218 ASP A N 1
ATOM 1746 C CA . ASP A 1 218 ? -16.402 4.180 21.443 1.00 85.69 218 ASP A CA 1
ATOM 1747 C C . ASP A 1 218 ? -15.723 3.249 20.449 1.00 85.69 218 ASP A C 1
ATOM 1749 O O . ASP A 1 218 ? -14.549 2.887 20.594 1.00 85.69 218 ASP A O 1
ATOM 1753 N N . ARG A 1 219 ? -16.472 2.846 19.421 1.00 89.88 219 ARG A N 1
ATOM 1754 C CA . ARG A 1 219 ? -15.957 2.005 18.343 1.00 89.88 219 ARG A CA 1
ATOM 1755 C C . ARG A 1 219 ? -16.451 2.483 16.996 1.00 89.88 219 ARG A C 1
ATOM 1757 O O . ARG A 1 219 ? -17.620 2.810 16.822 1.00 89.88 219 ARG A O 1
ATOM 1764 N N . TRP A 1 220 ? -15.540 2.450 16.040 1.00 91.50 220 TRP A N 1
ATOM 1765 C CA . TRP A 1 220 ? -15.786 2.743 14.642 1.00 91.50 220 TRP A CA 1
ATOM 1766 C C . TRP A 1 220 ? -15.301 1.547 13.831 1.00 91.50 220 TRP A C 1
ATOM 1768 O O . TRP A 1 220 ? -14.163 1.100 13.996 1.00 91.50 220 TRP A O 1
ATOM 1778 N N . TYR A 1 221 ? -16.168 1.018 12.972 1.00 90.81 221 TYR A N 1
ATOM 1779 C CA . TYR A 1 221 ? -15.854 -0.109 12.101 1.00 90.81 221 TYR A CA 1
ATOM 1780 C C . TYR A 1 221 ? -15.873 0.323 10.644 1.00 90.81 221 TYR A C 1
ATOM 1782 O O . TYR A 1 221 ? -16.792 1.010 10.211 1.00 90.81 221 TYR A O 1
ATOM 1790 N N . GLY A 1 222 ? -14.903 -0.143 9.873 1.00 88.56 222 GLY A N 1
ATOM 1791 C CA . GLY A 1 222 ? -14.868 0.049 8.429 1.00 88.56 222 GLY A CA 1
ATOM 1792 C C . GLY A 1 222 ? -14.077 -1.044 7.748 1.00 88.56 222 GLY A C 1
ATOM 1793 O O . GLY A 1 222 ? -13.598 -1.953 8.423 1.00 88.56 222 GLY A O 1
ATOM 1794 N N . TYR A 1 223 ? -13.935 -0.985 6.431 1.00 84.88 223 TYR A N 1
ATOM 1795 C CA . TYR A 1 223 ? -13.038 -1.883 5.706 1.00 84.88 223 TYR A CA 1
ATOM 1796 C C . TYR A 1 223 ? -12.143 -1.126 4.738 1.00 84.88 223 TYR A C 1
ATOM 1798 O O . TYR A 1 223 ? -12.501 -0.057 4.241 1.00 84.88 223 TYR A O 1
ATOM 1806 N N . VAL A 1 224 ? -10.965 -1.685 4.470 1.00 86.19 224 VAL A N 1
ATOM 1807 C CA . VAL A 1 224 ? -9.986 -1.084 3.560 1.00 86.19 224 VAL A CA 1
ATOM 1808 C C . VAL A 1 224 ? -10.480 -1.176 2.120 1.00 86.19 224 VAL A C 1
ATOM 1810 O O . VAL A 1 224 ? -10.650 -2.270 1.581 1.00 86.19 224 VAL A O 1
ATOM 1813 N N . GLN A 1 225 ? -10.662 -0.027 1.476 1.00 76.06 225 GLN A N 1
ATOM 1814 C CA . GLN A 1 225 ? -11.021 0.051 0.060 1.00 76.06 225 GLN A CA 1
ATOM 1815 C C . GLN A 1 225 ? -9.796 0.217 -0.836 1.00 76.06 225 GLN A C 1
ATOM 1817 O O . GLN A 1 225 ? -9.729 -0.398 -1.897 1.00 76.06 225 GLN A O 1
ATOM 1822 N N . ASP A 1 226 ? -8.845 1.049 -0.415 1.00 66.88 226 ASP A N 1
ATOM 1823 C CA . ASP A 1 226 ? -7.537 1.217 -1.045 1.00 66.88 226 ASP A CA 1
ATOM 1824 C C . ASP A 1 226 ? -6.541 1.865 -0.073 1.00 66.88 226 ASP A C 1
ATOM 1826 O O . ASP A 1 226 ? -6.921 2.399 0.970 1.00 66.88 226 ASP A O 1
ATOM 1830 N N . ALA A 1 227 ? -5.252 1.778 -0.397 1.00 74.88 227 ALA A N 1
ATOM 1831 C CA . ALA A 1 227 ? -4.184 2.420 0.357 1.00 74.88 227 ALA A CA 1
ATOM 1832 C C . ALA A 1 227 ? -3.010 2.771 -0.565 1.00 74.88 227 ALA A C 1
ATOM 1834 O O . ALA A 1 227 ? -2.662 1.996 -1.459 1.00 74.88 227 ALA A O 1
ATOM 1835 N N . ASP A 1 228 ? -2.368 3.906 -0.307 1.00 67.06 228 ASP A N 1
ATOM 1836 C CA . ASP A 1 228 ? -1.084 4.290 -0.887 1.00 67.06 228 ASP A CA 1
ATOM 1837 C C . ASP A 1 228 ? -0.166 4.929 0.176 1.00 67.06 228 ASP A C 1
ATOM 1839 O O . ASP A 1 228 ? -0.402 4.813 1.379 1.00 67.06 228 ASP A O 1
ATOM 1843 N N . GLU A 1 229 ? 0.937 5.551 -0.247 1.00 68.19 229 GLU A N 1
ATOM 1844 C CA . GLU A 1 229 ? 1.944 6.089 0.676 1.00 68.19 229 GLU A CA 1
ATOM 1845 C C . GLU A 1 229 ? 1.468 7.291 1.502 1.00 68.19 229 GLU A C 1
ATOM 1847 O O . GLU A 1 229 ? 2.086 7.600 2.527 1.00 68.19 229 GLU A O 1
ATOM 1852 N N . ILE A 1 230 ? 0.401 7.964 1.062 1.00 69.00 230 ILE A N 1
ATOM 1853 C CA . ILE A 1 230 ? -0.105 9.196 1.675 1.00 69.00 230 ILE A CA 1
ATOM 1854 C C . ILE A 1 230 ? -1.555 9.089 2.159 1.00 69.00 230 ILE A C 1
ATOM 1856 O O . ILE A 1 230 ? -1.999 9.951 2.923 1.00 69.00 230 ILE A O 1
ATOM 1860 N N . ARG A 1 231 ? -2.295 8.045 1.765 1.00 81.31 231 ARG A N 1
ATOM 1861 C CA . ARG A 1 231 ? -3.678 7.821 2.204 1.00 81.31 231 ARG A CA 1
ATOM 1862 C C . ARG A 1 231 ? -4.035 6.355 2.438 1.00 81.31 231 ARG A C 1
ATOM 1864 O O . ARG A 1 231 ? -3.538 5.450 1.777 1.00 81.31 231 ARG A O 1
ATOM 1871 N N . LEU A 1 232 ? -4.989 6.156 3.338 1.00 85.94 232 LEU A N 1
ATOM 1872 C CA . LEU A 1 232 ? -5.745 4.928 3.540 1.00 85.94 232 LEU A CA 1
ATOM 1873 C C . LEU A 1 232 ? -7.226 5.264 3.340 1.00 85.94 232 LEU A C 1
ATOM 1875 O O . LEU A 1 232 ? -7.786 6.039 4.116 1.00 85.94 232 LEU A O 1
ATOM 1879 N N . SER A 1 233 ? -7.853 4.708 2.304 1.00 81.88 233 SER A N 1
ATOM 1880 C CA . SER A 1 233 ? -9.295 4.846 2.100 1.00 81.88 233 SER A CA 1
ATOM 1881 C C . SER A 1 233 ? -10.027 3.699 2.779 1.00 81.88 233 SER A C 1
ATOM 1883 O O . SER A 1 233 ? -9.769 2.525 2.493 1.00 81.88 233 SER A O 1
ATOM 1885 N N . VAL A 1 234 ? -10.981 4.041 3.634 1.00 86.50 234 VAL A N 1
ATOM 1886 C CA . VAL A 1 234 ? -11.851 3.084 4.316 1.00 86.50 234 VAL A CA 1
ATOM 1887 C C . VAL A 1 234 ? -13.313 3.413 4.055 1.00 86.50 234 VAL A C 1
ATOM 1889 O O . VAL A 1 234 ? -13.676 4.583 3.940 1.00 86.50 234 VAL A O 1
ATOM 1892 N N . VAL A 1 235 ? -14.148 2.383 3.973 1.00 80.00 235 VAL A N 1
ATOM 1893 C CA . VAL A 1 235 ? -15.609 2.533 3.927 1.00 80.00 235 VAL A CA 1
ATOM 1894 C C . VAL A 1 235 ? -16.160 2.325 5.332 1.00 80.00 235 VAL A C 1
ATOM 1896 O O . VAL A 1 235 ? -15.762 1.366 5.993 1.00 80.00 235 VAL A O 1
ATOM 1899 N N . GLY A 1 236 ? -17.032 3.217 5.798 1.00 80.38 236 GLY A N 1
ATOM 1900 C CA . GLY A 1 236 ? -17.637 3.203 7.133 1.00 80.38 236 GLY A CA 1
ATOM 1901 C C . GLY A 1 236 ? -18.162 4.590 7.545 1.00 80.38 236 GLY A C 1
ATOM 1902 O O . GLY A 1 236 ? -18.150 5.497 6.717 1.00 80.38 236 GLY A O 1
ATOM 1903 N N . PRO A 1 237 ? -18.577 4.786 8.814 1.00 81.56 237 PRO A N 1
ATOM 1904 C CA . PRO A 1 237 ? -18.658 3.777 9.868 1.00 81.56 237 PRO A CA 1
ATOM 1905 C C . PRO A 1 237 ? -19.790 2.769 9.678 1.00 81.56 237 PRO A C 1
ATOM 1907 O O . PRO A 1 237 ? -20.912 3.122 9.332 1.00 81.56 237 PRO A O 1
ATOM 1910 N N . PHE A 1 238 ? -19.525 1.528 10.070 1.00 78.94 238 PHE A N 1
ATOM 1911 C CA . PHE A 1 238 ? -20.541 0.520 10.346 1.00 78.94 238 PHE A CA 1
ATOM 1912 C C . PHE A 1 238 ? -20.775 0.388 11.852 1.00 78.94 238 PHE A C 1
ATOM 1914 O O . PHE A 1 238 ? -19.859 0.552 12.660 1.00 78.94 238 PHE A O 1
ATOM 1921 N N . VAL A 1 239 ? -22.006 0.032 12.227 1.00 76.50 239 VAL A N 1
ATOM 1922 C CA . VAL A 1 239 ? -22.392 -0.187 13.632 1.00 76.50 239 VAL A CA 1
ATOM 1923 C C . VAL A 1 239 ? -21.719 -1.437 14.198 1.00 76.50 239 VAL A C 1
ATOM 1925 O O . VAL A 1 239 ? -21.310 -1.459 15.358 1.00 76.50 239 VAL A O 1
ATOM 1928 N N . THR A 1 240 ? -21.587 -2.489 13.384 1.00 84.62 240 THR A N 1
ATOM 1929 C CA . THR A 1 240 ? -20.974 -3.751 13.800 1.00 84.62 240 THR A CA 1
ATOM 1930 C C . THR A 1 240 ? -19.873 -4.189 12.831 1.00 84.62 240 THR A C 1
ATOM 1932 O O . THR A 1 240 ? -19.938 -3.898 11.632 1.00 84.62 240 THR A O 1
ATOM 1935 N N . PRO A 1 241 ? -18.877 -4.964 13.300 1.00 88.75 241 PRO A N 1
ATOM 1936 C CA . PRO A 1 241 ? -17.844 -5.509 12.420 1.00 88.75 241 PRO A CA 1
ATOM 1937 C C . PRO A 1 241 ? -18.401 -6.520 11.407 1.00 88.75 241 PRO A C 1
ATOM 1939 O O . PRO A 1 241 ? -17.811 -6.731 10.349 1.00 88.75 241 PRO A O 1
ATOM 1942 N N . ARG A 1 242 ? -19.558 -7.131 11.704 1.00 86.25 242 ARG A N 1
ATOM 1943 C CA . ARG A 1 242 ? -20.242 -8.062 10.800 1.00 86.25 242 ARG A CA 1
ATOM 1944 C C . ARG A 1 242 ? -20.791 -7.341 9.577 1.00 86.25 242 ARG A C 1
ATOM 1946 O O . ARG A 1 242 ? -20.612 -7.854 8.477 1.00 86.25 242 ARG A O 1
ATOM 1953 N N . ASP A 1 243 ? -21.420 -6.186 9.774 1.00 77.38 243 ASP A N 1
ATOM 1954 C CA . ASP A 1 243 ? -21.993 -5.399 8.678 1.00 77.38 243 ASP A CA 1
ATOM 1955 C C . ASP A 1 243 ? -20.880 -4.875 7.765 1.00 77.38 243 ASP A C 1
ATOM 1957 O O . ASP A 1 243 ? -20.963 -5.021 6.547 1.00 77.38 243 ASP A O 1
ATOM 1961 N N . SER A 1 244 ? -19.781 -4.392 8.365 1.00 82.75 244 SER A N 1
ATOM 1962 C CA . SER A 1 244 ? -18.570 -4.001 7.631 1.00 82.75 244 SER A CA 1
ATOM 1963 C C . SER A 1 244 ? -18.032 -5.147 6.768 1.00 82.75 244 SER A C 1
ATOM 1965 O O . SER A 1 244 ? -17.805 -4.979 5.572 1.00 82.75 244 SER A O 1
ATOM 1967 N N . LEU A 1 245 ? -17.895 -6.349 7.340 1.00 81.31 245 LEU A N 1
ATOM 1968 C CA . LEU A 1 245 ? -17.416 -7.515 6.597 1.00 81.31 245 LEU A CA 1
ATOM 1969 C C . LEU A 1 245 ? -18.362 -7.922 5.458 1.00 81.31 245 LEU A C 1
ATOM 1971 O O . LEU A 1 245 ? -17.901 -8.311 4.387 1.00 81.31 245 L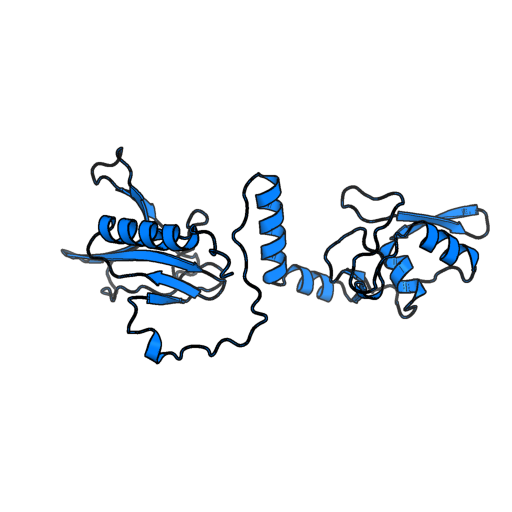EU A O 1
ATOM 1975 N N . GLN A 1 246 ? -19.676 -7.877 5.686 1.00 74.31 246 GLN A N 1
ATOM 1976 C CA . GLN A 1 246 ? -20.664 -8.223 4.664 1.00 74.31 246 GLN A CA 1
ATOM 1977 C C . GLN A 1 246 ? -20.583 -7.273 3.469 1.00 74.31 246 GLN A C 1
ATOM 1979 O O . GLN A 1 246 ? -20.563 -7.744 2.328 1.00 74.31 246 GLN A O 1
ATOM 1984 N N . ASP A 1 247 ? -20.474 -5.964 3.715 1.00 73.44 247 ASP A N 1
ATOM 1985 C CA . ASP A 1 247 ? -20.305 -4.996 2.632 1.00 73.44 247 ASP A CA 1
ATOM 1986 C C . ASP A 1 247 ? -18.937 -5.134 1.949 1.00 73.44 247 ASP A C 1
ATOM 1988 O O . ASP A 1 247 ? -18.865 -5.124 0.720 1.00 73.44 247 ASP A O 1
ATOM 1992 N N . ALA A 1 248 ? -17.864 -5.387 2.707 1.00 72.88 248 ALA A N 1
ATOM 1993 C CA . ALA A 1 248 ? -16.536 -5.645 2.153 1.00 72.88 248 ALA A CA 1
ATOM 1994 C C . ALA A 1 248 ? -16.544 -6.827 1.167 1.00 72.88 248 ALA A C 1
ATOM 1996 O O . ALA A 1 248 ? -16.041 -6.712 0.046 1.00 72.88 248 ALA A O 1
ATOM 1997 N N . VAL A 1 249 ? -17.165 -7.952 1.543 1.00 70.06 249 VAL A N 1
ATOM 1998 C CA . VAL A 1 249 ? -17.309 -9.129 0.670 1.00 70.06 249 VAL A CA 1
ATOM 1999 C C . VAL A 1 249 ? -18.124 -8.786 -0.578 1.00 70.06 249 VAL A C 1
ATOM 2001 O O . VAL A 1 249 ? -17.678 -9.069 -1.692 1.00 70.06 249 VAL A O 1
ATOM 2004 N N . ALA A 1 250 ? -19.272 -8.120 -0.422 1.00 60.25 250 ALA A N 1
ATOM 2005 C CA . ALA A 1 250 ? -20.119 -7.718 -1.545 1.00 60.25 250 ALA A CA 1
ATOM 2006 C C . ALA A 1 250 ? -19.419 -6.719 -2.487 1.00 60.25 250 ALA A C 1
ATOM 2008 O O . ALA A 1 250 ? -19.645 -6.716 -3.700 1.00 60.25 250 ALA A O 1
ATOM 2009 N N . SER A 1 251 ? -18.564 -5.852 -1.944 1.00 59.66 251 SER A N 1
ATOM 2010 C CA . SER A 1 251 ? -17.720 -4.930 -2.699 1.00 59.66 251 SER A CA 1
ATOM 2011 C C . SER A 1 251 ? -16.669 -5.700 -3.501 1.00 59.66 251 SER A C 1
ATOM 2013 O O . SER A 1 251 ? -16.621 -5.568 -4.722 1.00 59.66 251 SER A O 1
ATOM 2015 N N . LEU A 1 252 ? -15.910 -6.602 -2.868 1.00 57.28 252 LEU A N 1
ATOM 2016 C CA . LEU A 1 252 ? -14.896 -7.436 -3.529 1.00 57.28 252 LEU A CA 1
ATOM 2017 C C . LEU A 1 252 ? -15.474 -8.357 -4.618 1.00 57.28 252 LEU A C 1
ATOM 2019 O O . LEU A 1 252 ? -14.837 -8.569 -5.651 1.00 57.28 252 LEU A O 1
ATOM 2023 N N . GLU A 1 253 ? -16.683 -8.886 -4.435 1.00 51.31 253 GLU A N 1
ATOM 2024 C CA . GLU A 1 253 ? -17.363 -9.701 -5.449 1.00 51.31 253 GLU A CA 1
ATOM 2025 C C . GLU A 1 253 ? -17.720 -8.910 -6.715 1.00 51.31 253 GLU A C 1
ATOM 2027 O O . GLU A 1 253 ? -17.667 -9.466 -7.817 1.00 51.31 253 GLU A O 1
ATOM 2032 N N . ARG A 1 254 ? -18.016 -7.607 -6.597 1.00 49.03 254 ARG A N 1
ATOM 2033 C CA . ARG A 1 254 ? -18.239 -6.729 -7.760 1.00 49.03 254 ARG A CA 1
ATOM 2034 C C . ARG A 1 254 ? -16.982 -6.608 -8.627 1.00 49.03 254 ARG A C 1
ATOM 2036 O O . ARG A 1 254 ? -17.107 -6.590 -9.847 1.00 49.03 254 ARG A O 1
ATOM 2043 N N . TRP A 1 255 ? -15.792 -6.640 -8.022 1.00 42.47 255 TRP A N 1
ATOM 2044 C CA . TRP A 1 255 ? -14.503 -6.640 -8.730 1.00 42.47 255 TRP A CA 1
ATOM 2045 C C . TRP A 1 255 ? -14.135 -7.996 -9.354 1.00 42.47 255 TRP A C 1
ATOM 2047 O O . TRP A 1 255 ? -13.298 -8.052 -10.252 1.00 42.47 255 TRP A O 1
ATOM 2057 N N . ARG A 1 256 ? -14.753 -9.098 -8.904 1.00 40.19 256 ARG A N 1
ATOM 2058 C CA . ARG A 1 256 ? -14.531 -10.452 -9.448 1.00 40.19 256 ARG A CA 1
ATOM 2059 C C . ARG A 1 256 ? -15.386 -10.780 -10.670 1.00 40.19 256 ARG A C 1
ATOM 2061 O O . ARG A 1 256 ? -15.140 -11.801 -11.312 1.00 40.19 256 ARG A O 1
ATOM 2068 N N . ARG A 1 257 ? -16.398 -9.971 -10.999 1.00 36.94 257 ARG A N 1
ATOM 2069 C CA . ARG A 1 257 ? -17.203 -10.206 -12.204 1.00 36.94 257 ARG A CA 1
ATOM 2070 C C . ARG A 1 257 ? -16.328 -9.941 -13.436 1.00 36.94 257 ARG A C 1
ATOM 2072 O O . ARG A 1 257 ? -15.754 -8.856 -13.523 1.00 36.94 257 ARG A O 1
ATOM 2079 N N . PRO A 1 258 ? -16.215 -10.891 -14.386 1.00 35.97 258 PRO A N 1
ATOM 2080 C CA . PRO A 1 258 ? -15.557 -10.613 -15.651 1.00 35.97 258 PRO A CA 1
ATOM 2081 C C . PRO A 1 258 ? -16.233 -9.393 -16.267 1.00 35.97 258 PRO A C 1
ATOM 2083 O O . PRO A 1 258 ? -17.466 -9.322 -16.275 1.00 35.97 258 PRO A O 1
ATOM 2086 N N . ILE A 1 259 ? -15.441 -8.454 -16.784 1.00 42.19 259 ILE A N 1
ATOM 2087 C CA . ILE A 1 259 ? -15.945 -7.455 -17.722 1.00 42.19 259 ILE A CA 1
ATOM 2088 C C . ILE A 1 259 ? -16.572 -8.272 -18.850 1.00 42.19 259 ILE A C 1
ATOM 2090 O O . ILE A 1 259 ? -15.866 -8.870 -19.661 1.00 42.19 259 ILE A O 1
ATOM 2094 N N . VAL A 1 260 ? -17.900 -8.391 -18.842 1.00 42.03 260 VAL A N 1
ATOM 2095 C CA . VAL A 1 260 ? -18.635 -8.949 -19.967 1.00 42.03 260 VAL A CA 1
ATOM 2096 C C . VAL A 1 260 ? -18.287 -8.017 -21.112 1.00 42.03 260 VAL A C 1
ATOM 2098 O O . VAL A 1 260 ? -18.663 -6.847 -21.082 1.00 42.03 260 VAL A O 1
ATOM 2101 N N . SER A 1 261 ? -17.485 -8.500 -22.062 1.00 38.72 261 SER A N 1
ATOM 2102 C CA . SER A 1 261 ? -17.168 -7.743 -23.263 1.00 38.72 261 SER A CA 1
ATOM 2103 C C . SER A 1 261 ? -18.497 -7.389 -23.920 1.00 38.72 261 SER A C 1
ATOM 2105 O O . SER A 1 261 ? -19.203 -8.281 -24.405 1.00 38.72 261 SER A O 1
ATOM 2107 N N . ALA A 1 262 ? -18.868 -6.111 -23.875 1.00 37.81 262 ALA A N 1
ATOM 2108 C CA . ALA A 1 262 ? -19.942 -5.603 -24.702 1.00 37.81 262 ALA A CA 1
ATOM 2109 C C . ALA A 1 262 ? -19.561 -5.917 -26.156 1.00 37.81 262 ALA A C 1
ATOM 2111 O O . ALA A 1 262 ? -18.455 -5.593 -26.593 1.00 37.81 262 ALA A O 1
ATOM 2112 N N . ARG A 1 263 ? -20.437 -6.677 -26.815 1.00 37.38 263 ARG A N 1
ATOM 2113 C CA . ARG A 1 263 ? -20.355 -7.023 -28.234 1.00 37.38 263 ARG A CA 1
ATOM 2114 C C . ARG A 1 263 ? -20.599 -5.799 -29.100 1.00 37.38 263 ARG A C 1
ATOM 2116 O O . ARG A 1 263 ? -21.394 -4.941 -28.656 1.00 37.38 263 ARG A O 1
#

pLDDT: mean 74.45, std 19.66, range [28.77, 96.06]

Radius of gyration: 26.71 Å; chains: 1; bounding box: 71×37×68 Å

Foldseek 3Di:
DDDDPDPVRVVVLCVQWQDDDLVDFTFGNADADPQRWDWDWDQDPPRDTDIDTSLVVLLCVVPVPDDPQWDWDACPPRNRGNRNSRIDTDHPVVVVVVCPDPVNVVVVVQVVCVVVVHHDDDDDDDPDDDDDDDPVVQVPFQKDKFWAAPQFTQDDPDPDDPPWDKWKWFKDQDPVDPVRIDIDTFDQDPVNGGTRNPPPADQLTKMWIWIDDDPDIDIFIWGFHDDDNTITMTGDRDPDNVVRNVVSVVVVVVVVDPPPPDD